Protein AF-X1EC18-F1 (afdb_monomer_lite)

Secondary structure (DSSP, 8-state):
-EEEEEEEE--SSS-EEEEEEEEEEEGGGGHHHHHHHH-TTEEEE-EEEEEEEEEEE---SSHHHHHHTEEEEEEE--SEEEETTEEEE-S-EEEEEETTEEEE-EEEEETTEEEEE--EEE-SSSSPEEE--TTEEEEEEEEPPHHHHHHHHHHH-GGGTTS----SEEEEEEEEEEEE-SGGGGGG-EEEEEEEEE--TT----PPP---

Radius of gyration: 21.36 Å; chains: 1; bounding box: 55×38×65 Å

Foldseek 3Di:
DWDKDWDWAPPDPKIKIKIKTWDFDFCQVCLVVVCVVQNNQKGWGFTDRKIKIKIAIDDDPDPLRGLCRMWIWIKTATQWIGHLNWTWGFGIWIWTRDNQKIWIWTWTDTQNWTATWIWMWHSPDPLIKTWTPAFDWGIDFHWDALSNVQSVVVVVPVVCRVVDDATWGKIKTWRIWIARPDPVCRVVTDTDIDIDTGHDPDDDPDDPDPDD

Organism: NCBI:txid412755

Sequence (212 aa):
SLSAAGNLDQTGKRKTLDASGNINLDLKMLSPYLQKIAGPQITITGKGDNPFKLKMVSGGTRWTDLLKQTDFTGAIRADSIDAFGLGISATEVPLRVANESAVAKLAATANGGQLNLQPKIDLRKEPYMLSLPPDSQILKDVEITDAMAERLMSKIHPVFKGAVQAEGHIDLYMQHFNWPLDKKDRSCLCFHIFLGVRPVSDRQFRYGDCTR

Structure (mmCIF, N/CA/C/O backbone):
data_AF-X1EC18-F1
#
_entry.id   AF-X1EC18-F1
#
loop_
_atom_site.group_PDB
_atom_site.id
_atom_site.type_symbol
_atom_site.label_atom_id
_atom_site.label_alt_id
_atom_site.label_comp_id
_atom_site.label_asym_id
_atom_site.label_entity_id
_atom_site.label_seq_id
_atom_site.pdbx_PDB_ins_code
_atom_site.Cartn_x
_atom_site.Cartn_y
_atom_site.Cartn_z
_atom_site.occupancy
_atom_site.B_iso_or_equiv
_atom_site.auth_seq_id
_atom_site.auth_comp_id
_atom_site.auth_asym_id
_atom_site.auth_atom_id
_atom_site.pdbx_PDB_model_num
ATOM 1 N N . SER A 1 1 ? 18.539 -7.298 3.763 1.00 74.12 1 SER A N 1
ATOM 2 C CA . SER A 1 1 ? 19.574 -7.861 2.870 1.00 74.12 1 SER A CA 1
ATOM 3 C C . SER A 1 1 ? 18.932 -8.235 1.545 1.00 74.12 1 SER A C 1
ATOM 5 O O . SER A 1 1 ? 17.718 -8.373 1.488 1.00 74.12 1 SER A O 1
ATOM 7 N N . LEU A 1 2 ? 19.714 -8.348 0.474 1.00 81.94 2 LEU A N 1
ATOM 8 C CA . LEU A 1 2 ? 19.228 -8.712 -0.858 1.00 81.94 2 LEU A CA 1
ATOM 9 C C . LEU A 1 2 ? 20.082 -9.872 -1.367 1.00 81.94 2 LEU A C 1
ATOM 11 O O . LEU A 1 2 ? 21.306 -9.755 -1.364 1.00 81.94 2 LEU A O 1
ATOM 15 N N . SER A 1 3 ? 19.452 -10.965 -1.788 1.00 82.19 3 SER A N 1
ATOM 16 C CA . SER A 1 3 ? 20.117 -12.063 -2.491 1.00 82.19 3 SER A CA 1
ATOM 17 C C . SER A 1 3 ? 19.448 -12.249 -3.846 1.00 82.19 3 SER A C 1
ATOM 19 O O . SER A 1 3 ? 18.224 -12.287 -3.952 1.00 82.19 3 SER A O 1
ATOM 21 N N . ALA A 1 4 ? 20.248 -12.315 -4.906 1.00 86.50 4 ALA A N 1
ATOM 22 C CA . ALA A 1 4 ? 19.744 -12.435 -6.265 1.00 86.50 4 ALA A CA 1
ATOM 23 C C . ALA A 1 4 ? 20.707 -13.257 -7.116 1.00 86.50 4 ALA A C 1
ATOM 25 O O . ALA A 1 4 ? 21.923 -13.136 -6.976 1.00 86.50 4 ALA A O 1
ATOM 26 N N . ALA A 1 5 ? 20.147 -14.059 -8.013 1.00 85.88 5 ALA A N 1
ATOM 27 C CA . ALA A 1 5 ? 20.862 -14.733 -9.081 1.00 85.88 5 ALA A CA 1
ATOM 28 C C . ALA A 1 5 ? 20.251 -14.307 -10.416 1.00 85.88 5 ALA A C 1
ATOM 30 O O . ALA A 1 5 ? 19.045 -14.065 -10.511 1.00 85.88 5 ALA A O 1
ATOM 31 N N . GLY A 1 6 ? 21.071 -14.186 -11.452 1.00 87.62 6 GLY A N 1
ATOM 32 C CA . GLY A 1 6 ? 20.589 -13.684 -12.725 1.00 87.62 6 GLY A CA 1
ATOM 33 C C . GLY A 1 6 ? 21.634 -13.678 -13.820 1.00 87.62 6 GLY A C 1
ATOM 34 O O . GLY A 1 6 ? 22.822 -13.872 -13.570 1.00 87.62 6 GLY A O 1
ATOM 35 N N . ASN A 1 7 ? 21.159 -13.417 -15.031 1.00 87.44 7 ASN A N 1
ATOM 36 C CA . ASN A 1 7 ? 21.978 -13.245 -16.215 1.00 87.44 7 ASN A CA 1
ATOM 37 C C . ASN A 1 7 ? 22.012 -11.765 -16.591 1.00 87.44 7 ASN A C 1
ATOM 39 O O . ASN A 1 7 ? 20.983 -11.088 -16.626 1.00 87.44 7 ASN A O 1
ATOM 43 N N . LEU A 1 8 ? 23.212 -11.278 -16.886 1.00 86.44 8 LEU A N 1
ATOM 44 C CA . LEU A 1 8 ? 23.443 -9.935 -17.391 1.00 86.44 8 LEU A CA 1
ATOM 45 C C . LEU A 1 8 ? 24.007 -10.060 -18.803 1.00 86.44 8 LEU A C 1
ATOM 47 O O . LEU A 1 8 ? 25.173 -10.413 -18.973 1.00 86.44 8 LEU A O 1
ATOM 51 N N . ASP A 1 9 ? 23.185 -9.761 -19.803 1.00 86.06 9 ASP A N 1
ATOM 52 C CA . ASP A 1 9 ? 23.647 -9.661 -21.181 1.00 86.06 9 ASP A CA 1
ATOM 53 C C . ASP A 1 9 ? 24.111 -8.228 -21.446 1.00 86.06 9 ASP A C 1
ATOM 55 O O . ASP A 1 9 ? 23.337 -7.267 -21.388 1.00 86.06 9 ASP A O 1
ATOM 59 N N . GLN A 1 10 ? 25.409 -8.090 -21.697 1.00 81.31 10 GLN A N 1
ATOM 60 C CA . GLN A 1 10 ? 26.050 -6.811 -22.001 1.00 81.31 10 GLN A CA 1
ATOM 61 C C . GLN A 1 10 ? 26.324 -6.637 -23.497 1.00 81.31 10 GLN A C 1
ATOM 63 O O . GLN A 1 10 ? 27.006 -5.689 -23.890 1.00 81.31 10 GLN A O 1
ATOM 68 N N . THR A 1 11 ? 25.825 -7.546 -24.332 1.00 71.94 11 THR A N 1
ATOM 69 C CA . THR A 1 11 ? 26.110 -7.570 -25.762 1.00 71.94 11 THR A CA 1
ATOM 70 C C . THR A 1 11 ? 25.277 -6.507 -26.481 1.00 71.94 11 THR A C 1
ATOM 72 O O . THR A 1 11 ? 24.050 -6.538 -26.481 1.00 71.94 11 THR A O 1
ATOM 75 N N . GLY A 1 12 ? 25.943 -5.542 -27.121 1.00 69.94 12 GLY A N 1
ATOM 76 C CA . GLY A 1 12 ? 25.297 -4.475 -27.895 1.00 69.94 12 GLY A CA 1
ATOM 77 C C . GLY A 1 12 ? 25.051 -3.169 -27.123 1.00 69.94 12 GLY A C 1
ATOM 78 O O . GLY A 1 12 ? 25.608 -2.923 -26.057 1.00 69.94 12 GLY A O 1
ATOM 79 N N . LYS 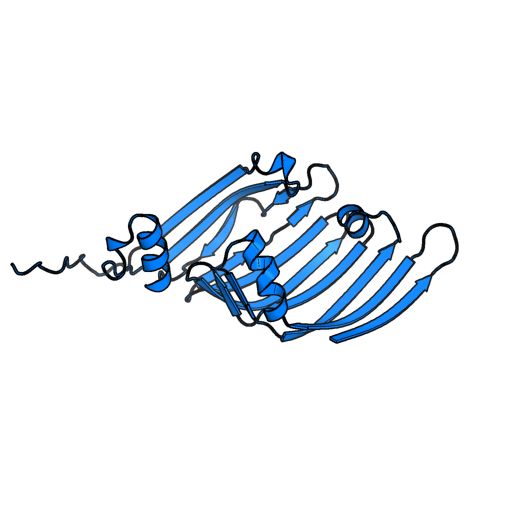A 1 13 ? 24.241 -2.266 -27.703 1.00 72.44 13 LYS A N 1
ATOM 80 C CA . LYS A 1 13 ? 23.992 -0.912 -27.153 1.00 72.44 13 LYS A CA 1
ATOM 81 C C . LYS A 1 13 ? 23.034 -0.885 -25.951 1.00 72.44 13 LYS A C 1
ATOM 83 O O . LYS A 1 13 ? 22.972 0.128 -25.261 1.00 72.44 13 LYS A O 1
ATOM 88 N N . ARG A 1 14 ? 22.266 -1.955 -25.718 1.00 77.38 14 ARG A N 1
ATOM 89 C CA . ARG A 1 14 ? 21.319 -2.088 -24.601 1.00 77.38 14 ARG A CA 1
ATOM 90 C C . ARG A 1 14 ? 21.734 -3.283 -23.757 1.00 77.38 14 ARG A C 1
ATOM 92 O O . ARG A 1 14 ? 21.853 -4.378 -24.288 1.00 77.38 14 ARG A O 1
ATOM 99 N N . LYS A 1 15 ? 21.930 -3.068 -22.461 1.00 85.69 15 LYS A N 1
ATOM 100 C CA . LYS A 1 15 ? 22.227 -4.130 -21.500 1.00 85.69 15 LYS A CA 1
ATOM 101 C C . LYS A 1 15 ? 20.914 -4.685 -20.973 1.00 85.69 15 LYS A C 1
ATOM 103 O O . LYS A 1 15 ? 20.018 -3.903 -20.653 1.00 85.69 15 LYS A O 1
ATOM 108 N N . THR A 1 16 ? 20.794 -5.999 -20.869 1.00 88.50 16 THR A N 1
ATOM 109 C CA . THR A 1 16 ? 19.608 -6.637 -20.289 1.00 88.50 16 THR A CA 1
ATOM 110 C C . THR A 1 16 ? 19.993 -7.396 -19.028 1.00 88.50 16 THR A C 1
ATOM 112 O O . THR A 1 16 ? 21.022 -8.064 -18.982 1.00 88.50 16 THR A O 1
ATOM 115 N N . LEU A 1 17 ? 19.191 -7.242 -17.979 1.00 90.12 17 LEU A N 1
ATOM 116 C CA . LEU A 1 17 ? 19.344 -7.925 -16.703 1.00 90.12 17 LEU A CA 1
ATOM 117 C C . LEU A 1 17 ? 18.087 -8.752 -16.455 1.00 90.12 17 LEU A C 1
ATOM 119 O O . LEU A 1 17 ? 16.999 -8.189 -16.361 1.00 90.12 17 LEU A O 1
ATOM 123 N N . ASP A 1 18 ? 18.244 -10.063 -16.314 1.00 93.19 18 ASP A N 1
ATOM 124 C CA . ASP A 1 18 ? 17.200 -10.969 -15.835 1.00 93.19 18 ASP A CA 1
ATOM 125 C C . ASP A 1 18 ? 17.666 -11.541 -14.497 1.00 93.19 18 ASP A C 1
ATOM 127 O O . ASP A 1 18 ? 18.670 -12.249 -14.440 1.00 93.19 18 ASP A O 1
ATOM 131 N N . ALA A 1 19 ? 16.990 -11.177 -13.413 1.00 93.56 19 ALA A N 1
ATOM 132 C CA . ALA A 1 19 ? 17.356 -11.548 -12.057 1.00 93.56 19 ALA A CA 1
ATOM 133 C C . ALA A 1 19 ? 16.142 -12.059 -11.282 1.00 93.56 19 ALA A C 1
ATOM 135 O O . ALA A 1 19 ? 15.030 -11.544 -11.385 1.00 93.56 19 ALA A O 1
ATOM 136 N N . SER A 1 20 ? 16.367 -13.073 -10.458 1.00 94.81 20 SER A N 1
ATOM 137 C CA . SER A 1 20 ? 15.395 -13.589 -9.500 1.00 94.81 20 SER A CA 1
ATOM 138 C C . SER A 1 20 ? 16.085 -13.816 -8.164 1.00 94.81 20 SER A C 1
ATOM 140 O O . SER A 1 20 ? 17.270 -14.148 -8.105 1.00 94.81 20 SER A O 1
ATOM 142 N N . GLY A 1 21 ? 15.360 -13.628 -7.074 1.00 93.50 21 GLY A N 1
ATOM 143 C CA . GLY A 1 21 ? 15.956 -13.731 -5.752 1.00 93.50 21 GLY A CA 1
ATOM 144 C C . GLY A 1 21 ? 14.967 -13.440 -4.649 1.00 93.50 21 GLY A C 1
ATOM 145 O O . GLY A 1 21 ? 13.765 -13.374 -4.901 1.00 93.50 21 GLY A O 1
ATOM 146 N N . ASN A 1 22 ? 15.491 -13.226 -3.447 1.00 92.50 22 ASN A N 1
ATOM 147 C CA . ASN A 1 22 ? 14.699 -12.792 -2.312 1.00 92.50 22 ASN A CA 1
ATOM 148 C C . ASN A 1 22 ? 15.203 -11.445 -1.793 1.00 92.50 22 ASN A C 1
ATOM 150 O O . ASN A 1 22 ? 16.406 -11.158 -1.746 1.00 92.50 22 ASN A O 1
ATOM 154 N N . ILE A 1 23 ? 14.257 -10.599 -1.401 1.00 89.19 23 ILE A N 1
ATOM 155 C CA . ILE A 1 23 ? 14.530 -9.331 -0.746 1.00 89.19 23 ILE A CA 1
ATOM 156 C C . ILE A 1 23 ? 14.078 -9.416 0.708 1.00 89.19 23 ILE A C 1
ATOM 158 O O . ILE A 1 23 ? 12.907 -9.639 0.994 1.00 89.19 23 ILE A O 1
ATOM 162 N N . ASN A 1 24 ? 15.023 -9.208 1.623 1.00 88.81 24 ASN A N 1
ATOM 163 C CA . ASN A 1 24 ? 14.755 -9.034 3.042 1.00 88.81 24 ASN A CA 1
ATOM 164 C C . ASN A 1 24 ? 14.759 -7.540 3.364 1.00 88.81 24 ASN A C 1
ATOM 166 O O . ASN A 1 24 ? 15.806 -6.954 3.679 1.00 88.81 24 ASN A O 1
ATOM 170 N N . LEU A 1 25 ? 13.593 -6.923 3.187 1.00 85.44 25 LEU A N 1
ATOM 171 C CA . LEU A 1 25 ? 13.377 -5.497 3.395 1.00 85.44 25 LEU A CA 1
ATOM 172 C C . LEU A 1 25 ? 12.798 -5.258 4.788 1.00 85.44 25 LEU A C 1
ATOM 174 O O . LEU A 1 25 ? 11.784 -5.847 5.151 1.00 85.44 25 LEU A O 1
ATOM 178 N N . ASP A 1 26 ? 13.431 -4.367 5.547 1.00 89.25 26 ASP A N 1
ATOM 179 C CA . ASP A 1 26 ? 12.861 -3.832 6.780 1.00 89.25 26 ASP A CA 1
ATOM 180 C C . ASP A 1 26 ? 12.079 -2.556 6.447 1.00 89.25 26 ASP A C 1
ATOM 182 O O . ASP A 1 26 ? 12.658 -1.499 6.174 1.00 89.25 26 ASP A O 1
ATOM 186 N N . LEU A 1 27 ? 10.751 -2.656 6.453 1.00 88.25 27 LEU A N 1
ATOM 187 C CA . LEU A 1 27 ? 9.862 -1.542 6.132 1.00 88.25 27 LEU A CA 1
ATOM 188 C C . LEU A 1 27 ? 9.961 -0.385 7.125 1.00 88.25 27 LEU A C 1
ATOM 190 O O . LEU A 1 27 ? 9.693 0.756 6.745 1.00 88.25 27 LEU A O 1
ATOM 194 N N . LYS A 1 28 ? 10.419 -0.630 8.359 1.00 87.81 28 LYS A N 1
ATOM 195 C CA . LYS A 1 28 ? 10.604 0.437 9.348 1.00 87.81 28 LYS A CA 1
ATOM 196 C C . LYS A 1 28 ? 11.602 1.480 8.846 1.00 87.81 28 LYS A C 1
ATOM 198 O O . LYS A 1 28 ? 11.423 2.671 9.110 1.00 87.81 28 LYS A O 1
ATOM 203 N N . MET A 1 29 ? 12.591 1.057 8.053 1.00 86.50 29 MET A N 1
ATOM 204 C CA . MET A 1 29 ? 13.579 1.942 7.427 1.00 86.50 29 MET A CA 1
ATOM 205 C C . MET A 1 29 ? 12.972 2.882 6.372 1.00 86.50 29 MET A C 1
ATOM 207 O O . MET A 1 29 ? 13.567 3.915 6.072 1.00 86.50 29 MET A O 1
ATOM 211 N N . LEU A 1 30 ? 11.788 2.572 5.828 1.00 83.44 30 LEU A N 1
ATOM 212 C CA . LEU A 1 30 ? 11.095 3.427 4.855 1.00 83.44 30 LEU A CA 1
ATOM 213 C C . LEU A 1 30 ? 10.258 4.535 5.504 1.00 83.44 30 LEU A C 1
ATOM 215 O O . LEU A 1 30 ? 9.878 5.490 4.821 1.00 83.44 30 LEU A O 1
ATOM 219 N N . SER A 1 31 ? 10.007 4.453 6.814 1.00 81.56 31 SER A N 1
ATOM 220 C CA . SER A 1 31 ? 9.177 5.420 7.545 1.00 81.56 31 SER A CA 1
ATOM 221 C C . SER A 1 31 ? 9.580 6.883 7.298 1.00 81.56 31 SER A C 1
ATOM 223 O O . SER A 1 31 ? 8.696 7.673 6.972 1.00 81.56 31 SER A O 1
ATOM 225 N N . PRO A 1 32 ? 10.873 7.282 7.329 1.00 84.19 32 PRO A N 1
ATOM 226 C CA . PRO A 1 32 ? 11.256 8.677 7.090 1.00 84.19 32 PRO A CA 1
ATOM 227 C C . PRO A 1 32 ? 10.877 9.192 5.693 1.00 84.19 32 PRO A C 1
ATOM 229 O O . PRO A 1 32 ? 10.627 10.383 5.513 1.00 84.19 32 PRO A O 1
ATOM 232 N N . TYR A 1 33 ? 10.833 8.313 4.688 1.00 82.19 33 TYR A N 1
ATOM 233 C CA . TYR A 1 33 ? 10.423 8.670 3.329 1.00 82.19 33 TYR A CA 1
ATOM 234 C C . TYR A 1 33 ? 8.904 8.793 3.222 1.00 82.19 33 TYR A C 1
ATOM 236 O O . TYR A 1 33 ? 8.410 9.762 2.645 1.00 82.19 33 TYR A O 1
ATOM 244 N N . LEU A 1 34 ? 8.165 7.859 3.826 1.00 77.88 34 LEU A N 1
ATOM 245 C CA . LEU A 1 34 ? 6.702 7.903 3.871 1.00 77.88 34 LEU A CA 1
ATOM 246 C C . LEU A 1 34 ? 6.204 9.143 4.615 1.00 77.88 34 LEU A C 1
ATOM 248 O O . LEU A 1 34 ? 5.295 9.820 4.139 1.00 77.88 34 LEU A O 1
ATOM 252 N N . GLN A 1 35 ? 6.867 9.514 5.710 1.00 80.06 35 GLN A N 1
ATOM 253 C CA . GLN A 1 35 ? 6.526 10.705 6.482 1.00 80.06 35 GLN A CA 1
ATOM 254 C C . GLN A 1 35 ? 6.702 12.006 5.690 1.00 80.06 35 GLN A C 1
ATOM 256 O O . GLN A 1 35 ? 5.920 12.938 5.862 1.00 80.06 35 GLN A O 1
ATOM 261 N N . LYS A 1 36 ? 7.674 12.072 4.771 1.00 78.94 36 LYS A N 1
ATOM 262 C CA . LYS A 1 36 ? 7.844 13.231 3.874 1.00 78.94 36 LYS A CA 1
ATOM 263 C C . LYS A 1 36 ? 6.721 13.364 2.845 1.00 78.94 36 LYS A C 1
ATOM 265 O O . LYS A 1 36 ? 6.498 14.462 2.343 1.00 78.94 36 LYS A O 1
ATOM 270 N N . ILE A 1 37 ? 6.064 12.261 2.489 1.00 71.06 37 ILE A N 1
ATOM 271 C CA . ILE A 1 37 ? 5.023 12.233 1.454 1.00 71.06 37 ILE A CA 1
ATOM 272 C C . ILE A 1 37 ? 3.638 12.406 2.078 1.00 71.06 37 ILE A C 1
ATOM 274 O O . ILE A 1 37 ? 2.845 13.201 1.583 1.00 71.06 37 ILE A O 1
ATOM 278 N N . ALA A 1 38 ? 3.359 11.674 3.154 1.00 70.38 38 ALA A N 1
ATOM 279 C CA . ALA A 1 38 ? 2.024 11.547 3.729 1.00 70.38 38 ALA A CA 1
ATOM 280 C C . ALA A 1 38 ? 1.903 12.094 5.166 1.00 70.38 38 ALA A C 1
ATOM 282 O O . ALA A 1 38 ? 0.817 12.088 5.742 1.00 70.38 38 ALA A O 1
ATOM 283 N N . GLY A 1 39 ? 2.998 12.613 5.731 1.00 71.44 39 GLY A N 1
ATOM 284 C CA . GLY A 1 39 ? 3.046 13.206 7.066 1.00 71.44 39 GLY A CA 1
ATOM 285 C C . GLY A 1 39 ? 3.454 12.226 8.176 1.00 71.44 39 GLY A C 1
ATOM 286 O O . GLY A 1 39 ? 3.511 11.015 7.967 1.00 71.44 39 GLY A O 1
ATOM 287 N N . PRO A 1 40 ? 3.720 12.734 9.393 1.00 72.19 40 PRO A N 1
ATOM 288 C CA . PRO A 1 40 ? 4.246 11.947 10.517 1.00 72.19 40 PRO A CA 1
ATOM 289 C C . PRO A 1 40 ? 3.271 10.887 11.056 1.00 72.19 40 PRO A C 1
ATOM 291 O O . PRO A 1 40 ? 3.650 10.067 11.882 1.00 72.19 40 PRO A O 1
ATOM 294 N N . GLN A 1 41 ? 2.019 10.906 10.599 1.00 74.38 41 GLN A N 1
ATOM 295 C CA . GLN A 1 41 ? 0.924 10.068 11.093 1.00 74.38 41 GLN A CA 1
ATOM 296 C C . GLN A 1 41 ? 0.844 8.704 10.398 1.00 74.38 41 GLN A C 1
ATOM 298 O O . GLN A 1 41 ? -0.129 7.985 10.619 1.00 74.38 41 GLN A O 1
ATOM 303 N N . ILE A 1 42 ? 1.823 8.380 9.544 1.00 82.50 42 ILE A N 1
ATOM 304 C CA . ILE A 1 42 ? 1.939 7.078 8.891 1.00 82.50 42 ILE A CA 1
ATOM 305 C C . ILE A 1 42 ? 3.176 6.362 9.411 1.00 82.50 42 ILE A C 1
ATOM 307 O O . ILE A 1 42 ? 4.301 6.859 9.289 1.00 82.50 42 ILE A O 1
ATOM 311 N N . THR A 1 43 ? 2.963 5.170 9.954 1.00 85.31 43 THR A N 1
ATOM 312 C CA . THR A 1 43 ? 4.033 4.242 10.312 1.00 85.31 43 THR A CA 1
ATOM 313 C C . THR A 1 43 ? 3.787 2.902 9.648 1.00 85.31 43 THR A C 1
ATOM 315 O O . THR A 1 43 ? 2.645 2.484 9.474 1.00 85.31 43 THR A O 1
ATOM 318 N N . ILE A 1 44 ? 4.868 2.248 9.239 1.00 88.62 44 ILE A N 1
ATOM 319 C CA . ILE A 1 44 ? 4.818 0.918 8.651 1.00 88.62 44 ILE A CA 1
ATOM 320 C C . ILE A 1 44 ? 5.924 0.068 9.254 1.00 88.62 44 ILE A C 1
ATOM 322 O O . ILE A 1 44 ? 7.060 0.513 9.437 1.00 88.62 44 ILE A O 1
ATOM 326 N N . THR A 1 45 ? 5.580 -1.170 9.557 1.00 90.88 45 THR A N 1
ATOM 327 C CA . THR A 1 45 ? 6.515 -2.190 10.005 1.00 90.88 45 THR A CA 1
ATOM 328 C C . THR A 1 45 ? 6.286 -3.444 9.196 1.00 90.88 45 THR A C 1
ATOM 330 O O . THR A 1 45 ? 5.175 -3.727 8.752 1.00 90.88 45 THR A O 1
ATOM 333 N N . GLY A 1 46 ? 7.355 -4.186 8.991 1.00 88.81 46 GLY A N 1
ATOM 334 C CA . GLY A 1 46 ? 7.308 -5.408 8.225 1.00 88.81 46 GLY A CA 1
ATOM 335 C C . GLY A 1 46 ? 8.715 -5.850 7.919 1.00 88.81 46 GLY A C 1
ATOM 336 O O . GLY A 1 46 ? 9.549 -5.033 7.519 1.00 88.81 46 GLY A O 1
ATOM 337 N N . LYS A 1 47 ? 8.983 -7.131 8.137 1.00 89.75 47 LYS A N 1
ATOM 338 C CA . LYS A 1 47 ? 10.238 -7.740 7.718 1.00 89.75 47 LYS A CA 1
ATOM 339 C C . LYS A 1 47 ? 9.954 -9.120 7.162 1.00 89.75 47 LYS A C 1
ATOM 341 O O . LYS A 1 47 ? 9.538 -10.028 7.878 1.00 89.75 47 LYS A O 1
ATOM 346 N N . GLY A 1 48 ? 10.183 -9.279 5.870 1.00 84.06 48 GLY A N 1
ATOM 347 C CA . GLY A 1 48 ? 9.936 -10.533 5.173 1.00 84.06 48 GLY A CA 1
ATOM 348 C C . GLY A 1 48 ? 11.060 -10.844 4.216 1.00 84.06 48 GLY A C 1
ATOM 349 O O . GLY A 1 48 ? 11.652 -9.928 3.661 1.00 84.06 48 GLY A O 1
ATOM 350 N N . ASP A 1 49 ? 11.343 -12.134 4.052 1.00 88.31 49 ASP A N 1
ATOM 351 C CA . ASP A 1 49 ? 12.106 -12.635 2.915 1.00 88.31 49 ASP A CA 1
ATOM 352 C C . ASP A 1 49 ? 11.115 -12.860 1.772 1.00 88.31 49 ASP A C 1
ATOM 354 O O . ASP A 1 49 ? 10.368 -13.839 1.771 1.00 88.31 49 ASP A O 1
ATOM 358 N N . ASN A 1 50 ? 11.013 -11.884 0.871 1.00 90.44 50 ASN A N 1
ATOM 359 C CA . ASN A 1 50 ? 10.017 -11.900 -0.190 1.00 90.44 50 ASN A CA 1
ATOM 360 C C . ASN A 1 50 ? 10.671 -12.235 -1.535 1.00 90.44 50 ASN A C 1
ATOM 362 O O . ASN A 1 50 ? 11.617 -11.548 -1.936 1.00 90.44 50 ASN A O 1
ATOM 366 N N . PRO A 1 51 ? 10.173 -13.243 -2.270 1.00 92.75 51 PRO A N 1
ATOM 367 C CA . PRO A 1 51 ? 10.697 -13.549 -3.587 1.00 92.75 51 PRO A CA 1
ATOM 368 C C . PRO A 1 51 ? 10.354 -12.436 -4.576 1.00 92.75 51 PRO A C 1
ATOM 370 O O . PRO A 1 51 ? 9.265 -11.852 -4.547 1.00 92.75 51 PRO A O 1
ATOM 373 N N . PHE A 1 52 ? 11.275 -12.176 -5.495 1.00 95.06 52 PHE A N 1
ATOM 374 C CA . PHE A 1 52 ? 11.066 -11.261 -6.604 1.00 95.06 52 PHE A CA 1
ATOM 375 C C . PHE A 1 52 ? 11.624 -11.824 -7.912 1.00 95.06 52 PHE A C 1
ATOM 377 O O . PHE A 1 52 ? 12.534 -12.656 -7.939 1.00 95.06 52 PHE A O 1
ATOM 384 N N . LYS A 1 53 ? 11.075 -11.315 -9.012 1.00 96.00 53 LYS A N 1
ATOM 385 C CA . LYS A 1 53 ? 11.580 -11.478 -10.372 1.00 96.00 53 LYS A CA 1
ATOM 386 C C . LYS A 1 53 ? 11.688 -10.107 -11.014 1.00 96.00 53 LYS A C 1
ATOM 388 O O . LYS A 1 53 ? 10.767 -9.298 -10.900 1.00 96.00 53 LYS A O 1
ATOM 393 N N . LEU A 1 54 ? 12.803 -9.866 -11.684 1.00 94.38 54 LEU A N 1
ATOM 394 C CA . LEU A 1 54 ? 13.133 -8.614 -12.337 1.00 94.38 54 LEU A CA 1
ATOM 395 C C . LEU A 1 54 ? 13.693 -8.914 -13.722 1.00 94.38 54 LEU A C 1
ATOM 397 O O . LEU A 1 54 ? 14.704 -9.595 -13.846 1.00 94.38 54 LEU A O 1
ATOM 401 N N . LYS A 1 55 ? 13.086 -8.334 -14.748 1.00 93.38 55 LYS A N 1
ATOM 402 C CA . LYS A 1 55 ? 13.694 -8.179 -16.063 1.00 93.38 55 LYS A CA 1
ATOM 403 C C . LYS A 1 55 ? 13.790 -6.701 -16.346 1.00 93.38 55 LYS A C 1
ATOM 405 O O . LYS A 1 55 ? 12.800 -5.990 -16.241 1.00 93.38 55 LYS A O 1
ATOM 410 N N . MET A 1 56 ? 14.978 -6.234 -16.674 1.00 90.19 56 MET A N 1
ATOM 411 C CA . MET A 1 56 ? 15.228 -4.825 -16.914 1.00 90.19 56 MET A CA 1
ATOM 412 C C . MET A 1 56 ? 16.106 -4.670 -18.142 1.00 90.19 56 MET A C 1
ATOM 414 O O . MET A 1 56 ? 17.090 -5.389 -18.318 1.00 90.19 56 MET A O 1
ATOM 418 N N . VAL A 1 57 ? 15.774 -3.692 -18.972 1.00 87.81 57 VAL A N 1
ATOM 419 C CA . VAL A 1 57 ? 16.644 -3.219 -20.045 1.00 87.81 57 VAL A CA 1
ATOM 420 C C . VAL A 1 57 ? 17.227 -1.879 -19.616 1.00 87.81 57 VAL A C 1
ATOM 422 O O . VAL A 1 57 ? 16.515 -1.016 -19.110 1.00 87.81 57 VAL A O 1
ATOM 425 N N . SER A 1 58 ? 18.537 -1.700 -19.779 1.00 78.06 58 SER A N 1
ATOM 426 C CA . SER A 1 58 ? 19.204 -0.448 -19.437 1.00 78.06 58 SER A CA 1
ATOM 427 C C . SER A 1 58 ? 18.621 0.694 -20.270 1.00 78.06 58 SER A C 1
ATOM 429 O O . SER A 1 58 ? 18.766 0.691 -21.497 1.00 78.06 58 SER A O 1
ATOM 431 N N . GLY A 1 59 ? 18.037 1.693 -19.613 1.00 65.69 59 GLY A N 1
ATOM 432 C CA . GLY A 1 59 ? 17.540 2.870 -20.306 1.00 65.69 59 GLY A CA 1
ATOM 433 C C . GLY A 1 59 ? 17.185 4.023 -19.378 1.00 65.69 59 GLY A C 1
ATOM 434 O O . GLY A 1 59 ? 16.448 3.858 -18.413 1.00 65.69 59 GLY A O 1
ATOM 435 N N . GLY A 1 60 ? 17.697 5.203 -19.735 1.00 69.62 60 GLY A N 1
ATOM 436 C CA . GLY A 1 60 ? 17.364 6.480 -19.109 1.00 69.62 60 GLY A CA 1
ATOM 437 C C . GLY A 1 60 ? 18.015 6.724 -17.747 1.00 69.62 60 GLY A C 1
ATOM 438 O O . GLY A 1 60 ? 18.576 5.836 -17.110 1.00 69.62 60 GLY A O 1
ATOM 439 N N . THR A 1 61 ? 17.968 7.983 -17.321 1.00 73.12 61 THR A N 1
ATOM 440 C CA . THR A 1 61 ? 18.432 8.437 -16.000 1.00 73.12 61 THR A CA 1
ATOM 441 C C . THR A 1 61 ? 17.265 8.730 -15.056 1.00 73.12 61 THR A C 1
ATOM 443 O O . THR A 1 61 ? 17.471 8.853 -13.849 1.00 73.12 61 THR A O 1
ATOM 446 N N . ARG A 1 62 ? 16.033 8.841 -15.579 1.00 80.88 62 ARG A N 1
ATOM 447 C CA . ARG A 1 62 ? 14.825 9.099 -14.785 1.00 80.88 62 ARG A CA 1
ATOM 448 C C . ARG A 1 62 ? 14.242 7.781 -14.277 1.00 80.88 62 ARG A C 1
ATOM 450 O O . ARG A 1 62 ? 14.243 6.773 -14.978 1.00 80.88 62 ARG A O 1
ATOM 457 N N . TRP A 1 63 ? 13.652 7.811 -13.081 1.00 80.19 63 TRP A N 1
ATOM 458 C CA . TRP A 1 63 ? 12.974 6.646 -12.492 1.00 80.19 63 TRP A CA 1
ATOM 459 C C . TRP A 1 63 ? 11.852 6.091 -13.389 1.00 80.19 63 TRP A C 1
ATOM 461 O O . TRP A 1 63 ? 11.587 4.893 -13.387 1.00 80.19 63 TRP A O 1
ATOM 471 N N . THR A 1 64 ? 11.218 6.954 -14.182 1.00 83.81 64 THR A N 1
ATOM 472 C CA . THR A 1 64 ? 10.135 6.611 -15.112 1.00 83.81 64 THR A CA 1
ATOM 473 C C . THR A 1 64 ? 10.638 5.772 -16.274 1.00 83.81 64 THR A C 1
ATOM 475 O O . THR A 1 64 ? 9.986 4.807 -16.658 1.00 83.81 64 THR A O 1
ATOM 478 N N . ASP A 1 65 ? 11.814 6.108 -16.802 1.00 84.88 65 ASP A N 1
ATOM 479 C CA . ASP A 1 65 ? 12.423 5.409 -17.933 1.00 84.88 65 ASP A CA 1
ATOM 480 C C . ASP A 1 65 ? 12.829 3.993 -17.524 1.00 84.88 65 ASP A C 1
ATOM 482 O O . ASP A 1 65 ? 12.595 3.044 -18.275 1.00 84.88 65 ASP A O 1
ATOM 486 N N . LEU A 1 66 ? 13.340 3.859 -16.292 1.00 83.75 66 LEU A N 1
ATOM 487 C CA . LEU A 1 66 ? 13.642 2.570 -15.676 1.00 83.75 66 LEU A CA 1
ATOM 488 C C . LEU A 1 66 ? 12.379 1.711 -15.573 1.00 83.75 66 LEU A C 1
ATOM 490 O O . LEU A 1 66 ? 12.380 0.578 -16.047 1.00 83.75 66 LEU A O 1
ATOM 494 N N . LEU A 1 67 ? 11.283 2.238 -15.016 1.00 85.62 67 LEU A N 1
ATOM 495 C CA . LEU A 1 67 ? 10.051 1.460 -14.849 1.00 85.62 67 LEU A CA 1
ATOM 496 C C . LEU A 1 67 ? 9.392 1.057 -16.174 1.00 85.62 67 LEU A C 1
ATOM 498 O O . LEU A 1 67 ? 8.852 -0.041 -16.257 1.00 85.62 67 LEU A O 1
ATOM 502 N N . LYS A 1 68 ? 9.439 1.898 -17.218 1.00 89.38 68 LYS A N 1
ATOM 503 C CA . LYS A 1 68 ? 8.902 1.536 -18.547 1.00 89.38 68 LYS A CA 1
ATOM 504 C C . LYS A 1 68 ? 9.634 0.352 -19.177 1.00 89.38 68 LYS A C 1
ATOM 506 O O . LYS A 1 68 ? 9.043 -0.396 -19.944 1.00 89.38 68 LYS A O 1
ATOM 511 N N . GLN A 1 69 ? 10.915 0.195 -18.852 1.00 88.75 69 GLN A N 1
ATOM 512 C CA . GLN A 1 69 ? 11.799 -0.843 -19.387 1.00 88.75 69 GLN A CA 1
ATOM 513 C C . GLN A 1 69 ? 12.032 -1.980 -18.386 1.00 88.75 69 GLN A C 1
ATOM 515 O O . GLN A 1 69 ? 13.000 -2.733 -18.513 1.00 88.75 69 GLN A O 1
ATOM 520 N N . THR A 1 70 ? 11.157 -2.083 -17.384 1.00 91.31 70 THR A N 1
ATOM 521 C CA . THR A 1 70 ? 11.245 -3.066 -16.312 1.00 91.31 70 THR A CA 1
ATOM 522 C C . THR A 1 70 ? 9.972 -3.897 -16.240 1.00 91.31 70 THR A C 1
ATOM 524 O O . THR A 1 70 ? 8.882 -3.363 -16.049 1.00 91.31 70 THR A O 1
ATOM 527 N N . ASP A 1 71 ? 10.132 -5.215 -16.286 1.00 94.50 71 ASP A N 1
ATOM 528 C CA . ASP A 1 71 ? 9.144 -6.162 -15.793 1.00 94.50 71 ASP A CA 1
ATOM 529 C C . ASP A 1 71 ? 9.566 -6.625 -14.399 1.00 94.50 71 ASP A C 1
ATOM 531 O O . ASP A 1 71 ? 10.579 -7.298 -14.215 1.00 94.50 71 ASP A O 1
ATOM 535 N N . PHE A 1 72 ? 8.779 -6.271 -13.393 1.00 94.94 72 PHE A N 1
ATOM 536 C CA . PHE A 1 72 ? 9.011 -6.651 -12.008 1.00 94.94 72 PHE A CA 1
ATOM 537 C C . PHE A 1 72 ? 7.789 -7.368 -11.448 1.00 94.94 72 PHE A C 1
ATOM 539 O O . PHE A 1 72 ? 6.644 -6.978 -11.675 1.00 94.94 72 PHE A O 1
ATOM 546 N N . THR A 1 73 ? 8.014 -8.425 -10.682 1.00 96.75 73 THR A N 1
ATOM 547 C CA . THR A 1 73 ? 6.984 -9.047 -9.850 1.00 96.75 73 THR A CA 1
ATOM 548 C C . THR A 1 73 ? 7.603 -9.408 -8.517 1.00 96.75 73 THR A C 1
ATOM 550 O O . THR A 1 73 ? 8.639 -10.064 -8.473 1.00 96.75 73 THR A O 1
ATOM 553 N N . GLY A 1 74 ? 6.957 -9.008 -7.434 1.00 94.50 74 GLY A N 1
ATOM 554 C CA . GLY A 1 74 ? 7.373 -9.354 -6.086 1.00 94.50 74 GLY A CA 1
ATOM 555 C C . GLY A 1 74 ? 6.271 -9.039 -5.091 1.00 94.50 74 GLY A C 1
ATOM 556 O O . GLY A 1 74 ? 5.169 -8.639 -5.467 1.00 94.50 74 GLY A O 1
ATOM 557 N N . ALA A 1 75 ? 6.576 -9.203 -3.817 1.00 92.62 75 ALA A N 1
ATOM 558 C CA . ALA A 1 75 ? 5.708 -8.784 -2.731 1.00 92.62 75 ALA A CA 1
ATOM 559 C C . ALA A 1 75 ? 6.547 -8.142 -1.632 1.00 92.62 75 ALA A C 1
ATOM 561 O O . ALA A 1 75 ? 7.763 -8.319 -1.589 1.00 92.62 75 ALA A O 1
ATOM 562 N N . ILE A 1 76 ? 5.898 -7.397 -0.747 1.00 90.06 76 ILE A N 1
ATOM 563 C CA . ILE A 1 76 ? 6.528 -6.923 0.480 1.00 90.06 76 ILE A CA 1
ATOM 564 C C . ILE A 1 76 ? 5.656 -7.329 1.661 1.00 90.06 76 ILE A C 1
ATOM 566 O O . ILE A 1 76 ? 4.449 -7.091 1.645 1.00 90.06 76 ILE A O 1
ATOM 570 N N . ARG A 1 77 ? 6.257 -7.935 2.686 1.00 90.50 77 ARG A N 1
ATOM 571 C CA . ARG A 1 77 ? 5.577 -8.211 3.955 1.00 90.50 77 ARG A CA 1
ATOM 572 C C . ARG A 1 77 ? 5.393 -6.926 4.759 1.00 90.50 77 ARG A C 1
ATOM 574 O O . ARG A 1 77 ? 6.376 -6.241 5.030 1.00 90.50 77 ARG A O 1
ATOM 581 N N . ALA A 1 78 ? 4.158 -6.635 5.159 1.00 89.44 78 ALA A N 1
ATOM 582 C CA . ALA A 1 78 ? 3.789 -5.418 5.881 1.00 89.44 78 ALA A CA 1
ATOM 583 C C . ALA A 1 78 ? 2.960 -5.733 7.132 1.00 89.44 78 ALA A C 1
ATOM 585 O O . ALA A 1 78 ? 1.761 -5.481 7.158 1.00 89.44 78 ALA A O 1
ATOM 586 N N . ASP A 1 79 ? 3.623 -6.259 8.164 1.00 88.94 79 ASP A N 1
ATOM 587 C CA . ASP A 1 79 ? 3.008 -6.768 9.399 1.00 88.94 79 ASP A CA 1
ATOM 588 C C . ASP A 1 79 ? 2.038 -5.778 10.069 1.00 88.94 79 ASP A C 1
ATOM 590 O O . ASP A 1 79 ? 1.009 -6.181 10.611 1.00 88.94 79 ASP A O 1
ATOM 594 N N . SER A 1 80 ? 2.354 -4.480 10.035 1.00 88.00 80 SER A N 1
ATOM 595 C CA . SER A 1 80 ? 1.479 -3.438 10.577 1.00 88.00 80 SER A CA 1
ATOM 596 C C . SER A 1 80 ? 1.664 -2.110 9.856 1.00 88.00 80 SER A C 1
ATOM 598 O O . SER A 1 80 ? 2.790 -1.709 9.541 1.00 88.00 80 SER A O 1
ATOM 600 N N . ILE A 1 81 ? 0.549 -1.424 9.615 1.00 89.12 81 ILE A N 1
ATOM 601 C CA . ILE A 1 81 ? 0.491 -0.053 9.118 1.00 89.12 81 ILE A CA 1
ATOM 602 C C . ILE A 1 81 ? -0.446 0.729 10.052 1.00 89.12 81 ILE A C 1
ATOM 604 O O . ILE A 1 81 ? -1.615 0.378 10.179 1.00 89.12 81 ILE A O 1
ATOM 608 N N . ASP A 1 82 ? 0.041 1.800 10.682 1.00 87.56 82 ASP A N 1
ATOM 609 C CA . ASP A 1 82 ? -0.819 2.796 11.343 1.00 87.56 82 ASP A CA 1
ATOM 610 C C . ASP A 1 82 ? -0.915 4.007 10.430 1.00 87.56 82 ASP A C 1
ATOM 612 O O . ASP A 1 82 ? 0.110 4.595 10.071 1.00 87.56 82 ASP A O 1
ATOM 616 N N . ALA A 1 83 ? -2.136 4.374 10.055 1.00 84.44 83 ALA A N 1
ATOM 617 C CA . ALA A 1 83 ? -2.395 5.598 9.316 1.00 84.44 83 ALA A CA 1
ATOM 618 C C . ALA A 1 83 ? -3.653 6.272 9.863 1.00 84.44 83 ALA A C 1
ATOM 620 O O . ALA A 1 83 ? -4.747 5.726 9.778 1.00 84.44 83 ALA A O 1
ATOM 621 N N . PHE A 1 84 ? -3.523 7.484 10.407 1.00 79.31 84 PHE A N 1
ATOM 622 C CA . PHE A 1 84 ? -4.676 8.284 10.863 1.00 79.31 84 PHE A CA 1
ATOM 623 C C . PHE A 1 84 ? -5.608 7.581 11.883 1.00 79.31 84 PHE A C 1
ATOM 625 O O . PHE A 1 84 ? -6.779 7.927 11.971 1.00 79.31 84 PHE A O 1
ATOM 632 N N . GLY A 1 85 ? -5.091 6.643 12.687 1.00 81.12 85 GLY A N 1
ATOM 633 C CA . GLY A 1 85 ? -5.864 5.879 13.678 1.00 81.12 85 GLY A CA 1
ATOM 634 C C . GLY A 1 85 ? -6.472 4.586 13.119 1.00 81.12 85 GLY A C 1
ATOM 635 O O . GLY A 1 85 ? -7.131 3.846 13.849 1.00 81.12 85 GLY A O 1
ATOM 636 N N . LEU A 1 86 ? -6.232 4.298 11.836 1.00 86.56 86 LEU A N 1
ATOM 637 C CA . LEU A 1 86 ? -6.483 2.996 11.233 1.00 86.56 86 LEU A CA 1
ATOM 638 C C . LEU A 1 86 ? -5.313 2.072 11.567 1.00 86.56 86 LEU A C 1
ATOM 640 O O . LEU A 1 86 ? -4.211 2.265 11.049 1.00 86.56 86 LEU A O 1
ATOM 644 N N . GLY A 1 87 ? -5.567 1.081 12.419 1.00 89.81 87 GLY A N 1
ATOM 645 C CA . GLY A 1 87 ? -4.673 -0.044 12.644 1.00 89.81 87 GLY A CA 1
ATOM 646 C C . GLY A 1 87 ? -4.906 -1.081 11.555 1.00 89.81 87 GLY A C 1
ATOM 647 O O . GLY A 1 87 ? -5.935 -1.757 11.539 1.00 89.81 87 GLY A O 1
ATOM 648 N N . ILE A 1 88 ? -3.968 -1.173 10.620 1.00 89.88 88 ILE A N 1
ATOM 649 C CA . ILE A 1 88 ? -4.051 -2.055 9.461 1.00 89.88 88 ILE A CA 1
ATOM 650 C C . ILE A 1 88 ? -3.069 -3.204 9.659 1.00 89.88 88 ILE A C 1
ATOM 652 O O . ILE A 1 88 ? -1.881 -2.992 9.908 1.00 89.88 88 ILE A O 1
ATOM 656 N N . SER A 1 89 ? -3.555 -4.424 9.471 1.00 87.12 89 SER A N 1
ATOM 657 C CA . SER A 1 89 ? -2.730 -5.629 9.477 1.00 87.12 89 SER A CA 1
ATOM 658 C C . SER A 1 89 ? -2.811 -6.289 8.110 1.00 87.12 89 SER A C 1
ATOM 660 O O . SER A 1 89 ? -3.873 -6.749 7.688 1.00 87.12 89 SER A O 1
ATOM 662 N N . ALA A 1 90 ? -1.684 -6.305 7.402 1.00 78.69 90 ALA A N 1
ATOM 663 C CA . ALA A 1 90 ? -1.552 -6.924 6.092 1.00 78.69 90 ALA A CA 1
ATOM 664 C C . ALA A 1 90 ? -0.482 -8.016 6.157 1.00 78.69 90 ALA A C 1
ATOM 666 O O . ALA A 1 90 ? 0.546 -7.863 6.805 1.00 78.69 90 ALA A O 1
ATOM 667 N N . THR A 1 91 ? -0.687 -9.138 5.475 1.00 79.00 91 THR A N 1
ATOM 668 C CA . THR A 1 91 ? 0.358 -10.172 5.431 1.00 79.00 91 THR A CA 1
ATOM 669 C C . THR A 1 91 ? 1.375 -9.852 4.344 1.00 79.00 91 THR A C 1
ATOM 671 O O . THR A 1 91 ? 2.580 -9.878 4.585 1.00 79.00 91 THR A O 1
ATOM 674 N N . GLU A 1 92 ? 0.902 -9.506 3.147 1.00 89.31 92 GLU A N 1
ATOM 675 C CA . GLU A 1 92 ? 1.747 -9.215 1.992 1.00 89.31 92 GLU A CA 1
ATOM 676 C C . GLU A 1 92 ? 1.099 -8.179 1.073 1.00 89.31 92 GLU A C 1
ATOM 678 O O . GLU A 1 92 ? -0.119 -8.136 0.908 1.00 89.31 92 GLU A O 1
ATOM 683 N N . VAL A 1 93 ? 1.943 -7.369 0.437 1.00 91.94 93 VAL A N 1
ATOM 684 C CA . VAL A 1 93 ? 1.565 -6.369 -0.561 1.00 91.94 93 VAL A CA 1
ATOM 685 C C . VAL A 1 93 ? 2.215 -6.751 -1.889 1.00 91.94 93 VAL A C 1
ATOM 687 O O . VAL A 1 93 ? 3.394 -6.447 -2.101 1.00 91.94 93 VAL A O 1
ATOM 690 N N . PRO A 1 94 ? 1.498 -7.446 -2.790 1.00 94.50 94 PRO A N 1
ATOM 691 C CA . PRO A 1 94 ? 2.006 -7.753 -4.117 1.00 94.50 94 PRO A CA 1
ATOM 692 C C . PRO A 1 94 ? 2.269 -6.483 -4.926 1.00 94.50 94 PRO A C 1
ATOM 694 O O . PRO A 1 94 ? 1.442 -5.568 -4.970 1.00 94.50 94 PRO A O 1
ATOM 697 N N . LEU A 1 95 ? 3.403 -6.473 -5.618 1.00 94.44 95 LEU A N 1
ATOM 698 C CA . LEU A 1 95 ? 3.856 -5.418 -6.511 1.00 94.44 95 LEU A CA 1
ATOM 699 C C . LEU A 1 95 ? 4.113 -6.004 -7.895 1.00 94.44 95 LEU A C 1
ATOM 701 O O . LEU A 1 95 ? 4.782 -7.030 -8.046 1.00 94.44 95 LEU A O 1
ATOM 705 N N . ARG A 1 96 ? 3.618 -5.322 -8.923 1.00 96.38 96 ARG A N 1
ATOM 706 C CA . ARG A 1 96 ? 3.872 -5.683 -10.314 1.00 96.38 96 ARG A CA 1
ATOM 707 C C . ARG A 1 96 ? 4.183 -4.444 -11.129 1.00 96.38 96 ARG A C 1
ATOM 709 O O . ARG A 1 96 ? 3.409 -3.495 -11.112 1.00 96.38 96 ARG A O 1
ATOM 716 N N . VAL A 1 97 ? 5.269 -4.492 -11.885 1.00 95.81 97 VAL A N 1
ATOM 717 C CA . VAL A 1 97 ? 5.559 -3.544 -12.960 1.00 95.81 97 VAL A CA 1
ATOM 718 C C . VAL A 1 97 ? 5.586 -4.348 -14.245 1.00 95.81 97 VAL A C 1
ATOM 720 O O . VAL A 1 97 ? 6.296 -5.344 -14.314 1.00 95.81 97 VAL A O 1
ATOM 723 N N . ALA A 1 98 ? 4.743 -3.997 -15.204 1.00 94.06 98 ALA A N 1
ATOM 724 C CA . ALA A 1 98 ? 4.727 -4.613 -16.525 1.00 94.06 98 ALA A CA 1
ATOM 725 C C . ALA A 1 98 ? 3.945 -3.724 -17.490 1.00 94.06 98 ALA A C 1
ATOM 727 O O . ALA A 1 98 ? 3.001 -3.044 -17.078 1.00 94.06 98 ALA A O 1
ATOM 728 N N . ASN A 1 99 ? 4.272 -3.784 -18.782 1.00 91.00 99 ASN A N 1
ATOM 729 C CA . ASN A 1 99 ? 3.516 -3.099 -19.841 1.00 91.00 99 ASN A CA 1
ATOM 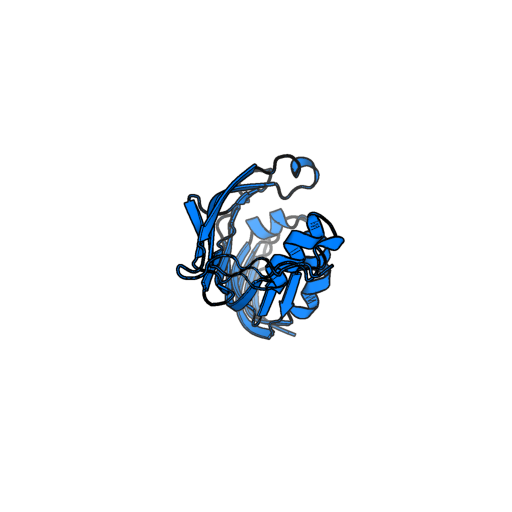730 C C . ASN A 1 99 ? 3.326 -1.590 -19.580 1.00 91.00 99 ASN A C 1
ATOM 732 O O . ASN A 1 99 ? 2.218 -1.061 -19.759 1.00 91.00 99 ASN A O 1
ATOM 736 N N . GLU A 1 100 ? 4.393 -0.936 -19.105 1.00 92.00 100 GLU A N 1
ATOM 737 C CA . GLU A 1 100 ? 4.413 0.487 -18.736 1.00 92.00 100 GLU A CA 1
ATOM 738 C C . GLU A 1 100 ? 3.368 0.840 -17.665 1.00 92.00 100 GLU A C 1
ATOM 740 O O . GLU A 1 100 ? 2.773 1.917 -17.665 1.00 92.00 100 GLU A O 1
ATOM 745 N N . SER A 1 101 ? 3.115 -0.081 -16.737 1.00 93.25 101 SER A N 1
ATOM 746 C CA . SER A 1 101 ? 2.245 0.154 -15.593 1.00 93.25 101 SER A CA 1
ATOM 747 C C . SER A 1 101 ? 2.816 -0.476 -14.334 1.00 93.25 101 SER A C 1
ATOM 749 O O . SER A 1 101 ? 3.312 -1.600 -14.366 1.00 93.25 101 SER A O 1
ATOM 751 N N . ALA A 1 102 ? 2.717 0.244 -13.218 1.00 94.56 102 ALA A N 1
ATOM 752 C CA . ALA A 1 102 ? 3.040 -0.269 -11.893 1.00 94.56 102 ALA A CA 1
ATOM 753 C C . ALA A 1 102 ? 1.757 -0.397 -11.069 1.00 94.56 102 ALA A C 1
ATOM 755 O O . ALA A 1 102 ? 0.974 0.545 -11.000 1.00 94.56 102 ALA A O 1
ATOM 756 N N . VAL A 1 103 ? 1.533 -1.550 -10.446 1.00 95.94 103 VAL A N 1
ATOM 757 C CA . VAL A 1 103 ? 0.354 -1.846 -9.627 1.00 95.94 103 VAL A CA 1
ATOM 758 C C . VAL A 1 103 ? 0.814 -2.416 -8.294 1.00 95.94 103 VAL A C 1
ATOM 760 O O . VAL A 1 103 ? 1.624 -3.344 -8.267 1.00 95.94 103 VAL A O 1
ATOM 763 N N . ALA A 1 104 ? 0.256 -1.901 -7.203 1.00 94.44 104 ALA A N 1
ATOM 764 C CA . ALA A 1 104 ? 0.322 -2.546 -5.897 1.00 94.44 104 ALA A CA 1
ATOM 765 C C . ALA A 1 104 ? -1.069 -3.048 -5.504 1.00 94.44 104 ALA A C 1
ATOM 767 O O . ALA A 1 104 ? -2.075 -2.491 -5.942 1.00 94.44 104 ALA A O 1
ATOM 768 N N . LYS A 1 105 ? -1.138 -4.098 -4.689 1.00 94.75 105 LYS A N 1
ATOM 769 C CA . LYS A 1 105 ? -2.390 -4.583 -4.099 1.00 94.75 105 LYS A CA 1
ATOM 770 C C . LYS A 1 105 ? -2.226 -4.664 -2.592 1.00 94.75 105 LYS A C 1
ATOM 772 O O . LYS A 1 105 ? -1.358 -5.379 -2.115 1.00 94.75 105 LYS A O 1
ATOM 777 N N . LEU A 1 106 ? -3.069 -3.954 -1.862 1.00 92.44 106 LEU A N 1
ATOM 778 C CA . LEU A 1 106 ? -3.158 -4.014 -0.413 1.00 92.44 106 LEU A CA 1
ATOM 779 C C . LEU A 1 106 ? -4.565 -4.490 -0.058 1.00 92.44 106 LEU A C 1
ATOM 781 O O . LEU A 1 106 ? -5.524 -3.737 -0.191 1.00 92.44 106 LEU A O 1
ATOM 785 N N . ALA A 1 107 ? -4.665 -5.748 0.356 1.00 93.19 107 ALA A N 1
ATOM 786 C CA . ALA A 1 107 ? -5.868 -6.328 0.938 1.00 93.19 107 ALA A CA 1
ATOM 787 C C . ALA A 1 107 ? -5.538 -6.687 2.387 1.00 93.19 107 ALA A C 1
ATOM 789 O O . ALA A 1 107 ? -4.576 -7.416 2.639 1.00 93.19 107 ALA A O 1
ATOM 790 N N . ALA A 1 108 ? -6.273 -6.113 3.331 1.00 93.50 108 ALA A N 1
ATOM 791 C CA . ALA A 1 108 ? -5.924 -6.150 4.743 1.00 93.50 108 ALA A CA 1
ATOM 792 C C . ALA A 1 108 ? -7.165 -6.027 5.629 1.00 93.50 108 ALA A C 1
ATOM 794 O O . ALA A 1 108 ? -8.233 -5.607 5.180 1.00 93.50 108 ALA A O 1
ATOM 795 N N . THR A 1 109 ? -7.002 -6.347 6.908 1.00 93.88 109 THR A N 1
ATOM 796 C CA . THR A 1 109 ? -7.978 -5.981 7.937 1.00 93.88 109 THR A CA 1
ATOM 797 C C . THR A 1 109 ? -7.619 -4.618 8.512 1.00 93.88 109 THR A C 1
ATOM 799 O O . THR A 1 109 ? -6.439 -4.344 8.742 1.00 93.88 109 THR A O 1
ATOM 802 N N . ALA A 1 110 ? -8.621 -3.781 8.766 1.00 93.56 110 ALA A N 1
ATOM 803 C CA . ALA A 1 110 ? -8.448 -2.473 9.393 1.00 93.56 110 ALA A CA 1
ATOM 804 C C . ALA A 1 110 ? -9.523 -2.276 10.464 1.00 93.56 110 ALA A C 1
ATOM 806 O O . ALA A 1 110 ? -10.701 -2.262 10.122 1.00 93.56 110 ALA A O 1
ATOM 807 N N . ASN A 1 111 ? -9.123 -2.160 11.737 1.00 92.69 111 ASN A N 1
ATOM 808 C CA . ASN A 1 111 ? -10.018 -2.008 12.899 1.00 92.69 111 ASN A CA 1
ATOM 809 C C . ASN A 1 111 ? -11.285 -2.893 12.808 1.00 92.69 111 ASN A C 1
ATOM 811 O O . ASN A 1 111 ? -12.401 -2.390 12.715 1.00 92.69 111 ASN A O 1
ATOM 815 N N . GLY A 1 112 ? -11.109 -4.214 12.699 1.00 91.56 112 GLY A N 1
ATOM 816 C CA . GLY A 1 112 ? -12.216 -5.180 12.590 1.00 91.56 112 GLY A CA 1
ATOM 817 C C . GLY A 1 112 ? -12.914 -5.259 11.220 1.00 91.56 112 GLY A C 1
ATOM 818 O O . GLY A 1 112 ? -13.532 -6.278 10.920 1.00 91.56 112 GLY A O 1
ATOM 819 N N . GLY A 1 113 ? -12.760 -4.247 10.364 1.00 94.69 113 GLY A N 1
ATOM 820 C CA . GLY A 1 113 ? -13.281 -4.212 8.998 1.00 94.69 113 GLY A CA 1
ATOM 821 C C . GLY A 1 113 ? -12.256 -4.614 7.934 1.00 94.69 113 GLY A C 1
ATOM 822 O O . GLY A 1 113 ? -11.211 -5.212 8.212 1.00 94.69 113 GLY A O 1
ATOM 823 N N . GLN A 1 114 ? -12.548 -4.261 6.682 1.00 95.75 114 GLN A N 1
ATOM 824 C CA . GLN A 1 114 ? -11.727 -4.590 5.512 1.00 95.75 114 GLN A CA 1
ATOM 825 C C . GLN A 1 114 ? -11.147 -3.332 4.863 1.00 95.75 114 GLN A C 1
ATOM 827 O O . GLN A 1 114 ? -11.838 -2.324 4.708 1.00 95.75 114 GLN A O 1
ATOM 832 N N . LEU A 1 115 ? -9.898 -3.434 4.414 1.00 94.56 115 LEU A N 1
ATOM 833 C CA . LEU A 1 115 ? -9.209 -2.461 3.574 1.00 94.56 115 LEU A CA 1
ATOM 834 C C . LEU A 1 115 ? -8.818 -3.130 2.255 1.00 94.56 115 LEU A C 1
ATOM 836 O O . LEU A 1 115 ? -8.075 -4.110 2.257 1.00 94.56 115 LEU A O 1
ATOM 840 N N . ASN A 1 116 ? -9.256 -2.557 1.136 1.00 94.88 116 ASN A N 1
ATOM 841 C CA . ASN A 1 116 ? -8.871 -2.980 -0.207 1.00 94.88 116 ASN A CA 1
ATOM 842 C C . ASN A 1 116 ? -8.396 -1.773 -1.019 1.00 94.88 116 ASN A C 1
ATOM 844 O O . ASN A 1 116 ? -9.167 -0.885 -1.363 1.00 94.88 116 ASN A O 1
ATOM 848 N N . LEU A 1 117 ? -7.112 -1.739 -1.357 1.00 93.12 117 LEU A N 1
ATOM 849 C CA . LEU A 1 117 ? -6.502 -0.645 -2.102 1.00 93.12 117 LEU A CA 1
ATOM 850 C C . LEU A 1 117 ? -5.632 -1.208 -3.225 1.00 93.12 117 LEU A C 1
ATOM 852 O O . LEU A 1 117 ? -4.732 -2.014 -2.991 1.00 93.12 117 LEU A O 1
ATOM 856 N N . GLN A 1 118 ? -5.875 -0.766 -4.456 1.00 95.56 118 GLN A N 1
ATOM 857 C CA . GLN A 1 118 ? -5.114 -1.208 -5.623 1.00 95.56 118 GLN A CA 1
ATOM 858 C C . GLN A 1 118 ? -4.597 -0.007 -6.422 1.00 95.56 118 GLN A C 1
ATOM 860 O O . GLN A 1 118 ? -5.133 0.300 -7.485 1.00 95.56 118 GLN A O 1
ATOM 865 N N . PRO A 1 119 ? -3.581 0.720 -5.932 1.00 94.19 119 PRO A N 1
ATOM 866 C CA . PRO A 1 119 ? -3.046 1.847 -6.674 1.00 94.19 119 PRO A CA 1
ATOM 867 C C . PRO A 1 119 ? -2.363 1.373 -7.958 1.00 94.19 119 PRO A C 1
ATOM 869 O O . PRO A 1 119 ? -1.632 0.377 -7.971 1.00 94.19 119 PRO A O 1
ATOM 872 N N . LYS A 1 120 ? -2.578 2.131 -9.032 1.00 95.25 120 LYS A N 1
ATOM 873 C CA . LYS A 1 120 ? -1.967 1.929 -10.343 1.00 95.25 120 LYS A CA 1
ATOM 874 C C . LYS A 1 120 ? -1.300 3.214 -10.813 1.00 95.25 120 LYS A C 1
ATOM 876 O O . LYS A 1 120 ? -1.916 4.274 -10.796 1.00 95.25 120 LYS A O 1
ATOM 881 N N . ILE A 1 121 ? -0.080 3.094 -11.315 1.00 94.25 121 ILE A N 1
ATOM 882 C CA . ILE A 1 121 ? 0.601 4.135 -12.079 1.00 94.25 121 ILE A CA 1
ATOM 883 C C . ILE A 1 121 ? 0.566 3.741 -13.556 1.00 94.25 121 ILE A C 1
ATOM 885 O O . ILE A 1 121 ? 0.921 2.610 -13.909 1.00 94.25 121 ILE A O 1
ATOM 889 N N . ASP A 1 122 ? 0.124 4.663 -14.408 1.00 92.00 122 ASP A N 1
ATOM 890 C CA . ASP A 1 122 ? 0.224 4.542 -15.864 1.00 92.00 122 ASP A CA 1
ATOM 891 C C . ASP A 1 122 ? 1.436 5.339 -16.368 1.00 92.00 122 ASP A C 1
ATOM 893 O O . ASP A 1 122 ? 1.549 6.539 -16.108 1.00 92.00 122 ASP A O 1
ATOM 897 N N . LEU A 1 123 ? 2.364 4.656 -17.045 1.00 90.62 123 LEU A N 1
ATOM 898 C CA . LEU A 1 123 ? 3.615 5.223 -17.555 1.00 90.62 123 LEU A CA 1
ATOM 899 C C . LEU A 1 123 ? 3.587 5.456 -19.075 1.00 90.62 123 LEU A C 1
ATOM 901 O O . LEU A 1 123 ? 4.600 5.848 -19.656 1.00 90.62 123 LEU A O 1
ATOM 905 N N . ARG A 1 124 ? 2.446 5.248 -19.742 1.00 89.94 124 ARG A N 1
ATOM 906 C CA . ARG A 1 124 ? 2.332 5.369 -21.207 1.00 89.94 124 ARG A CA 1
ATOM 907 C C . ARG A 1 124 ? 2.280 6.817 -21.672 1.00 89.94 124 ARG A C 1
ATOM 909 O O . ARG A 1 124 ? 2.758 7.138 -22.757 1.00 89.94 124 ARG A O 1
ATOM 916 N N . LYS A 1 125 ? 1.709 7.704 -20.854 1.00 87.00 125 LYS A N 1
ATOM 917 C CA . LYS A 1 125 ? 1.511 9.117 -21.185 1.00 87.00 125 LYS A CA 1
ATOM 918 C C . LYS A 1 125 ? 1.911 10.009 -20.014 1.00 87.00 125 LYS A C 1
ATOM 920 O O . LYS A 1 125 ? 1.549 9.729 -18.879 1.00 87.00 125 LYS A O 1
ATOM 925 N N . GLU A 1 126 ? 2.644 11.082 -20.310 1.00 86.62 126 GLU A N 1
ATOM 926 C CA . GLU A 1 126 ? 2.897 12.160 -19.349 1.00 86.62 126 GLU A CA 1
ATOM 927 C C . GLU A 1 126 ? 1.712 13.157 -19.331 1.00 86.62 126 GLU A C 1
ATOM 929 O O . GLU A 1 126 ? 1.143 13.433 -20.394 1.00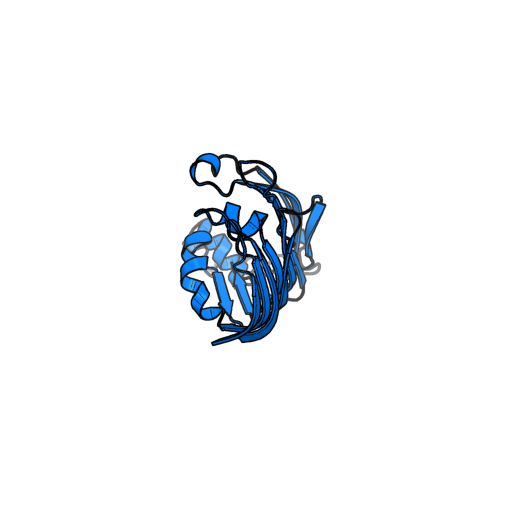 86.62 126 GLU A O 1
ATOM 934 N N . PRO A 1 127 ? 1.333 13.716 -18.163 1.00 87.38 127 PRO A N 1
ATOM 935 C CA . PRO A 1 127 ? 1.906 13.451 -16.840 1.00 87.38 127 PRO A CA 1
ATOM 936 C C . PRO A 1 127 ? 1.548 12.050 -16.327 1.00 87.38 127 PRO A C 1
ATOM 938 O O . PRO A 1 127 ? 0.452 11.551 -16.573 1.00 87.38 127 PRO A O 1
ATOM 941 N N . TYR A 1 128 ? 2.477 11.412 -15.611 1.00 90.00 128 TYR A N 1
ATOM 942 C CA . TYR A 1 128 ? 2.233 10.090 -15.031 1.00 90.00 128 TYR A CA 1
ATOM 943 C C . TYR A 1 128 ? 1.223 10.188 -13.891 1.00 90.00 128 TYR A C 1
ATOM 945 O O . TYR A 1 128 ? 1.396 10.978 -12.957 1.00 90.00 128 TYR A O 1
ATOM 953 N N . MET A 1 129 ? 0.187 9.357 -13.966 1.00 90.69 129 MET A N 1
ATOM 954 C CA . MET A 1 129 ? -0.959 9.416 -13.065 1.00 90.69 129 MET A CA 1
ATOM 955 C C . MET A 1 129 ? -0.951 8.233 -12.108 1.00 90.69 129 MET A C 1
ATOM 957 O O . MET A 1 129 ? -0.912 7.083 -12.546 1.00 90.69 129 MET A O 1
ATOM 961 N N . LEU A 1 130 ? -1.040 8.519 -10.808 1.00 91.94 130 LEU A N 1
ATOM 962 C CA . LEU A 1 130 ? -1.458 7.549 -9.804 1.00 91.94 130 LEU A CA 1
ATOM 963 C C . LEU A 1 130 ? -2.986 7.524 -9.758 1.00 91.94 130 LEU A C 1
ATOM 965 O O . LEU A 1 130 ? -3.622 8.552 -9.542 1.00 91.94 130 LEU A O 1
ATOM 969 N N . SER A 1 131 ? -3.562 6.346 -9.937 1.00 94.25 131 SER A N 1
ATOM 970 C CA . SER A 1 131 ? -5.003 6.129 -10.003 1.00 94.25 131 SER A CA 1
ATOM 971 C C . SER A 1 131 ? -5.427 4.949 -9.139 1.00 94.25 131 SER A C 1
ATOM 973 O O . SER A 1 131 ? -4.609 4.101 -8.771 1.00 94.25 131 SER A O 1
ATOM 975 N N . LEU A 1 132 ? -6.716 4.899 -8.823 1.00 94.31 132 LEU A N 1
ATOM 976 C CA . LEU A 1 132 ? -7.380 3.715 -8.284 1.00 94.31 132 LEU A CA 1
ATOM 977 C C . LEU A 1 132 ? -8.372 3.194 -9.332 1.00 94.31 132 LEU A C 1
ATOM 979 O O . LEU A 1 132 ? -8.835 3.989 -10.157 1.00 94.31 132 LEU A O 1
ATOM 983 N N . PRO A 1 133 ? -8.708 1.891 -9.331 1.00 93.75 133 PRO A N 1
ATOM 984 C CA . PRO A 1 133 ? -9.818 1.393 -10.126 1.00 93.75 133 PRO A CA 1
ATOM 985 C C . PRO A 1 133 ? -11.072 2.230 -9.836 1.00 93.75 133 PRO A C 1
ATOM 987 O O . PRO A 1 133 ? -11.283 2.616 -8.679 1.00 93.75 133 PRO A O 1
ATOM 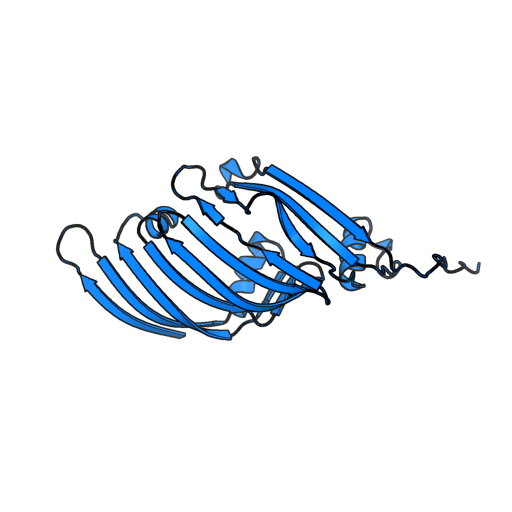990 N N . PRO A 1 134 ? -11.883 2.550 -10.856 1.00 91.19 134 PRO A N 1
ATOM 991 C CA . PRO A 1 134 ? -13.138 3.244 -10.615 1.00 91.19 134 PRO A CA 1
ATOM 992 C C . PRO A 1 134 ? -14.006 2.408 -9.678 1.00 91.19 134 PRO A C 1
ATOM 994 O O . PRO A 1 134 ? -13.882 1.181 -9.653 1.00 91.19 134 PRO A O 1
ATOM 997 N N . ASP A 1 135 ? -14.872 3.077 -8.923 1.00 92.69 135 ASP A N 1
ATOM 998 C CA . ASP A 1 135 ? -15.880 2.399 -8.106 1.00 92.69 135 ASP A CA 1
ATOM 999 C C . ASP A 1 135 ? -15.288 1.423 -7.067 1.00 92.69 135 ASP A C 1
ATOM 1001 O O . ASP A 1 135 ? -15.815 0.346 -6.783 1.00 92.69 135 ASP A O 1
ATOM 1005 N N . SER A 1 136 ? -14.153 1.807 -6.479 1.00 92.81 136 SER A N 1
ATOM 1006 C CA . SER A 1 136 ? -13.439 0.993 -5.499 1.00 92.81 136 SER A CA 1
ATOM 1007 C C . SER A 1 136 ? -14.005 1.177 -4.092 1.00 92.81 136 SER A C 1
ATOM 1009 O O . SER A 1 136 ? -13.930 2.267 -3.521 1.00 92.81 136 SER A O 1
ATOM 1011 N N . GLN A 1 137 ? -14.471 0.091 -3.473 1.00 95.44 137 GLN A N 1
ATOM 1012 C CA . GLN A 1 137 ? -14.709 0.059 -2.029 1.00 95.44 137 GLN A CA 1
ATOM 1013 C C . GLN A 1 137 ? -13.370 -0.075 -1.293 1.00 95.44 137 GLN A C 1
ATOM 1015 O O . GLN A 1 137 ? -12.793 -1.159 -1.223 1.00 95.44 137 GLN A O 1
ATOM 1020 N N . ILE A 1 138 ? -12.879 1.046 -0.764 1.00 95.00 138 ILE A N 1
ATOM 1021 C CA . ILE A 1 138 ? -11.583 1.142 -0.091 1.00 95.00 138 ILE A CA 1
ATOM 1022 C C . ILE A 1 138 ? -11.664 0.611 1.332 1.00 95.00 138 ILE A C 1
ATOM 1024 O O . ILE A 1 138 ? -10.856 -0.230 1.711 1.00 95.00 138 ILE A O 1
ATOM 1028 N N . LEU A 1 139 ? -12.638 1.092 2.105 1.00 95.50 139 LEU A N 1
ATOM 1029 C CA . LEU A 1 139 ? -12.909 0.620 3.460 1.00 95.50 139 LEU A CA 1
ATOM 1030 C C . LEU A 1 139 ? -14.308 0.024 3.503 1.00 95.50 139 LEU A C 1
ATOM 1032 O O . LEU A 1 139 ? -15.243 0.586 2.924 1.00 95.50 139 LEU A O 1
ATOM 1036 N N . LYS A 1 140 ? -14.445 -1.096 4.204 1.00 96.31 140 LYS A N 1
ATOM 1037 C CA . LYS A 1 140 ? -15.733 -1.724 4.472 1.00 96.31 140 LYS A CA 1
ATOM 1038 C C . LYS A 1 140 ? -15.838 -2.078 5.942 1.00 96.31 140 LYS A C 1
ATOM 1040 O O . LYS A 1 140 ? -14.995 -2.822 6.439 1.00 96.31 140 LYS A O 1
ATOM 1045 N N . ASP A 1 141 ? -16.900 -1.605 6.581 1.00 95.50 141 ASP A N 1
ATOM 1046 C CA . ASP A 1 141 ? -17.266 -1.970 7.952 1.00 95.50 141 ASP A CA 1
ATOM 1047 C C . ASP A 1 141 ? -16.163 -1.716 8.995 1.00 95.50 141 ASP A C 1
ATOM 1049 O O . ASP A 1 141 ? -16.017 -2.451 9.966 1.00 95.50 141 ASP A O 1
ATOM 1053 N N . VAL A 1 142 ? -15.355 -0.676 8.787 1.00 94.75 142 VAL A N 1
ATOM 1054 C CA . VAL A 1 142 ? -14.210 -0.362 9.651 1.00 94.75 142 VAL A CA 1
ATOM 1055 C C . VAL A 1 142 ? -14.693 0.338 10.910 1.00 94.75 142 VAL A C 1
ATOM 1057 O O . VAL A 1 142 ? -15.351 1.372 10.814 1.00 94.75 142 VAL A O 1
ATOM 1060 N N . GLU A 1 143 ? -14.357 -0.197 12.079 1.00 93.88 143 GLU A N 1
ATOM 1061 C CA . GLU A 1 143 ? -14.749 0.386 13.359 1.00 93.88 143 GLU A CA 1
ATOM 1062 C C . GLU A 1 143 ? -14.069 1.747 13.578 1.00 93.88 143 GLU A C 1
ATOM 1064 O O . GLU A 1 143 ? -12.858 1.919 13.370 1.00 93.88 143 GLU A O 1
ATOM 1069 N N . ILE A 1 144 ? -14.868 2.730 13.996 1.00 90.44 144 ILE A N 1
ATOM 1070 C CA . ILE A 1 144 ? -14.372 4.029 14.441 1.00 90.44 144 ILE A CA 1
ATOM 1071 C C . ILE A 1 144 ? -13.721 3.828 15.802 1.00 90.44 144 ILE A C 1
ATOM 1073 O O . ILE A 1 144 ? -14.373 3.423 16.756 1.00 90.44 144 ILE A O 1
ATOM 1077 N N . THR A 1 145 ? -12.433 4.143 15.894 1.00 87.38 145 THR A N 1
ATOM 1078 C CA . THR A 1 145 ? -11.706 4.106 17.164 1.00 87.38 145 THR A CA 1
ATOM 1079 C C . THR A 1 145 ? -11.631 5.495 17.783 1.00 87.38 145 THR A C 1
ATOM 1081 O O . THR A 1 145 ? -11.617 6.509 17.074 1.00 87.38 145 THR A O 1
ATOM 1084 N N . ASP A 1 146 ? -11.469 5.553 19.104 1.00 83.94 146 ASP A N 1
ATOM 1085 C CA . ASP A 1 146 ? -11.223 6.811 19.821 1.00 83.94 146 ASP A CA 1
ATOM 1086 C C . ASP A 1 146 ? -10.011 7.561 19.248 1.00 83.94 146 ASP A C 1
ATOM 1088 O O . ASP A 1 146 ? -10.044 8.779 19.083 1.00 83.94 146 ASP A O 1
ATOM 1092 N N . ALA A 1 147 ? -8.966 6.834 18.832 1.00 82.81 147 ALA A N 1
ATOM 1093 C CA . ALA A 1 147 ? -7.785 7.418 18.199 1.00 82.81 147 ALA A CA 1
ATOM 1094 C C . ALA A 1 147 ? -8.108 8.117 16.865 1.00 82.81 147 ALA A C 1
ATOM 1096 O O . ALA A 1 147 ? -7.534 9.168 16.562 1.00 82.81 147 ALA A O 1
ATOM 1097 N N . MET A 1 148 ? -9.015 7.559 16.056 1.00 85.00 148 MET A N 1
ATOM 1098 C CA . MET A 1 148 ? -9.480 8.202 14.821 1.00 85.00 148 MET A CA 1
ATOM 1099 C C . MET A 1 148 ? -10.309 9.447 15.132 1.00 85.00 148 MET A C 1
ATOM 1101 O O . MET A 1 148 ? -10.061 10.507 14.551 1.00 85.00 148 MET A O 1
ATOM 1105 N N . ALA A 1 149 ? -11.260 9.331 16.062 1.00 82.56 149 ALA A N 1
ATOM 1106 C CA . ALA A 1 149 ? -12.126 10.429 16.473 1.00 82.56 149 ALA A CA 1
ATOM 1107 C C . ALA A 1 149 ? -11.312 11.601 17.029 1.00 82.56 149 ALA A C 1
ATOM 1109 O O . ALA A 1 149 ? -11.452 12.733 16.568 1.00 82.56 149 ALA A O 1
ATOM 1110 N N . GLU A 1 150 ? -10.381 11.329 17.940 1.00 80.38 150 GLU A N 1
ATOM 1111 C CA . GLU A 1 150 ? -9.517 12.339 18.538 1.00 80.38 150 GLU A CA 1
ATOM 1112 C C . GLU A 1 150 ? -8.640 13.031 17.482 1.00 80.38 150 GLU A C 1
ATOM 1114 O O . GLU A 1 150 ? -8.551 14.264 17.452 1.00 80.38 150 GLU A O 1
ATOM 1119 N N . ARG A 1 151 ? -8.031 12.265 16.559 1.00 78.94 151 ARG A N 1
ATOM 1120 C CA . ARG A 1 151 ? -7.221 12.830 15.464 1.00 78.94 151 ARG A CA 1
ATOM 1121 C C . ARG A 1 151 ? -8.058 13.741 14.565 1.00 78.94 151 ARG A C 1
ATOM 1123 O O . ARG A 1 151 ? -7.589 14.829 14.229 1.00 78.94 151 ARG A O 1
ATOM 1130 N N . LEU A 1 152 ? -9.278 13.346 14.204 1.00 78.19 152 LEU A N 1
ATOM 1131 C CA . LEU A 1 152 ? -10.180 14.168 13.391 1.00 78.19 152 LEU A CA 1
ATOM 1132 C C . LEU A 1 152 ? -10.626 15.432 14.134 1.00 78.19 152 LEU A C 1
ATOM 1134 O O . LEU A 1 152 ? -10.486 16.531 13.600 1.00 78.19 152 LEU A O 1
ATOM 1138 N N . MET A 1 153 ? -11.074 15.302 15.382 1.00 77.00 153 MET A N 1
ATOM 1139 C CA . MET A 1 153 ? -11.548 16.436 16.181 1.00 77.00 153 MET A CA 1
ATOM 1140 C C . MET A 1 153 ? -10.435 17.445 16.471 1.00 77.00 153 MET A C 1
ATOM 1142 O O . MET A 1 153 ? -10.668 18.653 16.419 1.00 77.00 153 MET A O 1
ATOM 1146 N N . SER A 1 154 ? -9.198 16.976 16.666 1.00 76.81 154 SER A N 1
ATOM 1147 C CA . SER A 1 154 ? -8.035 17.851 16.856 1.00 76.81 154 SER A CA 1
ATOM 1148 C C . SER A 1 154 ? -7.729 18.734 15.642 1.00 76.81 154 SER A C 1
ATOM 1150 O O . SER A 1 154 ? -7.158 19.811 15.809 1.00 76.81 154 SER A O 1
ATOM 1152 N N . LYS A 1 155 ? -8.127 18.308 14.431 1.00 76.75 155 LYS A N 1
ATOM 1153 C CA . LYS A 1 155 ? -8.017 19.129 13.217 1.00 76.75 155 LYS A CA 1
ATOM 1154 C C . LYS A 1 155 ? -9.091 20.212 13.142 1.00 76.75 155 LYS A C 1
ATOM 1156 O O . LYS A 1 155 ? -8.869 21.202 12.454 1.00 76.75 155 LYS A O 1
ATOM 1161 N N . ILE A 1 156 ? -10.223 20.029 13.824 1.00 79.44 156 ILE A N 1
ATOM 1162 C CA . ILE A 1 156 ? -11.277 21.045 13.925 1.00 79.44 156 ILE A CA 1
ATOM 1163 C C . ILE A 1 156 ? -10.893 22.066 14.998 1.00 79.44 156 ILE A C 1
ATOM 1165 O O . ILE A 1 156 ? -10.764 23.249 14.697 1.00 79.44 156 ILE A O 1
ATOM 1169 N N . HIS A 1 157 ? -10.685 21.618 16.243 1.00 75.31 157 HIS A N 1
ATOM 1170 C CA . HIS A 1 157 ? -10.207 22.476 17.327 1.00 75.31 157 HIS A CA 1
ATOM 1171 C C . HIS A 1 157 ? -9.547 21.655 18.454 1.00 75.31 157 HIS A C 1
ATOM 1173 O O . HIS A 1 157 ? -10.149 20.690 18.932 1.00 75.31 157 HIS A O 1
ATOM 1179 N N . PRO A 1 158 ? -8.359 22.044 18.965 1.00 76.69 158 PRO A N 1
ATOM 1180 C CA . PRO A 1 158 ? -7.656 21.295 20.013 1.00 76.69 158 PRO A CA 1
ATOM 1181 C C . PRO A 1 158 ? -8.454 21.074 21.306 1.00 76.69 158 PRO A C 1
ATOM 1183 O O . PRO A 1 158 ? -8.212 20.092 21.999 1.00 76.69 158 PRO A O 1
ATOM 1186 N N . VAL A 1 159 ? -9.413 21.956 21.617 1.00 81.44 159 VAL A N 1
ATOM 1187 C CA . VAL A 1 159 ? -10.285 21.846 22.808 1.00 81.44 159 VAL A CA 1
ATOM 1188 C C . VAL A 1 159 ? -11.162 20.589 22.804 1.00 81.44 159 VAL A C 1
ATOM 1190 O O . VAL A 1 159 ? -11.626 20.170 23.855 1.00 81.44 159 VAL A O 1
ATOM 1193 N N . PHE A 1 160 ? -11.386 19.979 21.637 1.00 71.25 160 PHE A N 1
ATOM 1194 C CA . PHE A 1 160 ? -12.205 18.774 21.514 1.00 71.25 160 PHE A CA 1
ATOM 1195 C C . PHE A 1 160 ? -11.424 17.478 21.769 1.00 71.25 160 PHE A C 1
ATOM 1197 O O . PHE A 1 160 ? -12.002 16.393 21.700 1.00 71.25 160 PHE A O 1
ATOM 1204 N N . LYS A 1 161 ? -10.119 17.561 22.072 1.00 66.12 161 LYS A N 1
ATOM 1205 C CA . LYS A 1 161 ? -9.337 16.394 22.495 1.00 66.12 161 LYS A CA 1
ATOM 1206 C C . LYS A 1 161 ? -9.908 15.812 23.788 1.00 66.12 161 LYS A C 1
ATOM 1208 O O . LYS A 1 161 ? -10.079 16.534 24.765 1.00 66.12 161 LYS A O 1
ATOM 1213 N N . GLY A 1 162 ? -10.202 14.513 23.776 1.00 67.19 162 GLY A N 1
ATOM 1214 C CA . GLY A 1 162 ? -10.785 13.796 24.915 1.00 67.19 162 GLY A CA 1
ATOM 1215 C C . GLY A 1 162 ? -12.259 14.110 25.204 1.00 67.19 162 GLY A C 1
ATOM 1216 O O . GLY A 1 162 ? -12.806 13.564 26.154 1.00 67.19 162 GLY A O 1
ATOM 1217 N N . ALA A 1 163 ? -12.914 14.960 24.403 1.00 67.19 163 ALA A N 1
ATOM 1218 C CA . ALA A 1 163 ? -14.311 15.356 24.608 1.00 67.19 163 ALA A CA 1
ATOM 1219 C C . ALA A 1 163 ? -15.314 14.531 23.780 1.00 67.19 163 ALA A C 1
ATOM 1221 O O . ALA A 1 163 ? -16.520 14.749 23.879 1.00 67.19 163 ALA A O 1
ATOM 1222 N N . VAL A 1 164 ? -14.829 13.624 22.925 1.00 66.75 164 VAL A N 1
ATOM 1223 C CA . VAL A 1 164 ? -15.651 12.886 21.961 1.00 66.75 164 VAL A CA 1
ATOM 1224 C C . VAL A 1 164 ? -15.334 11.405 22.043 1.00 66.75 164 VAL A C 1
ATOM 1226 O O . VAL A 1 164 ? -14.197 11.005 21.807 1.00 66.75 164 VAL A O 1
ATOM 1229 N N . GLN A 1 165 ? -16.364 10.614 22.323 1.00 67.12 165 GLN A N 1
ATOM 1230 C CA . GLN A 1 165 ? -16.366 9.171 22.135 1.00 67.12 165 GLN A CA 1
ATOM 1231 C C . GLN A 1 165 ? -17.194 8.889 20.883 1.00 67.12 165 GLN A C 1
ATOM 1233 O O . GLN A 1 165 ? -18.366 9.269 20.816 1.00 67.12 165 GLN A O 1
ATOM 1238 N N . ALA A 1 166 ? -16.564 8.326 19.854 1.00 73.00 166 ALA A N 1
ATOM 1239 C CA . ALA A 1 166 ? -17.234 8.026 18.597 1.00 73.00 166 ALA A CA 1
ATOM 1240 C C . ALA A 1 166 ? -17.334 6.512 18.439 1.00 73.00 166 ALA A C 1
ATOM 1242 O O . ALA A 1 166 ? -16.322 5.829 18.344 1.00 73.00 166 ALA A O 1
ATOM 1243 N N . GLU A 1 167 ? -18.564 6.013 18.392 1.00 79.56 167 GLU A N 1
ATOM 1244 C CA . GLU A 1 167 ? -18.870 4.603 18.169 1.00 79.56 167 GLU A CA 1
ATOM 1245 C C . GLU A 1 167 ? -19.561 4.458 16.804 1.00 79.56 167 GLU A C 1
ATOM 1247 O O . GLU A 1 167 ? -20.419 5.268 16.437 1.00 79.56 167 GLU A O 1
ATOM 1252 N N . GLY A 1 168 ? -19.204 3.426 16.042 1.00 88.56 168 GLY A N 1
ATOM 1253 C CA . GLY A 1 168 ? -19.821 3.133 14.749 1.00 88.56 168 GLY A CA 1
ATOM 1254 C C . GLY A 1 168 ? -18.846 2.532 13.747 1.00 88.56 168 GLY A C 1
ATOM 1255 O O . GLY A 1 168 ? -17.690 2.262 14.064 1.00 88.56 168 GLY A O 1
ATOM 1256 N N . HIS A 1 169 ? -19.322 2.355 12.518 1.00 93.12 169 HIS A N 1
ATOM 1257 C CA . HIS A 1 169 ? -18.524 1.840 11.409 1.00 93.12 169 HIS A CA 1
ATOM 1258 C C . HIS A 1 169 ? -18.468 2.848 10.266 1.00 93.12 169 HIS A C 1
ATOM 1260 O O . HIS A 1 169 ? -19.424 3.591 10.022 1.00 93.12 169 HIS A O 1
ATOM 1266 N N . ILE A 1 170 ? -17.357 2.838 9.536 1.00 93.06 170 ILE A N 1
ATOM 1267 C CA . ILE A 1 170 ? -17.188 3.604 8.308 1.00 93.06 170 ILE A CA 1
ATOM 1268 C C . ILE A 1 170 ? -17.008 2.693 7.101 1.00 93.06 170 ILE A C 1
ATOM 1270 O O . ILE A 1 170 ? -16.316 1.672 7.133 1.00 93.06 170 ILE A O 1
ATOM 1274 N N . ASP A 1 171 ? -17.601 3.133 6.003 1.00 93.81 171 ASP A N 1
ATOM 1275 C CA . ASP A 1 171 ? -17.384 2.610 4.667 1.00 93.81 171 ASP A CA 1
ATOM 1276 C C . ASP A 1 171 ? -16.804 3.741 3.816 1.00 93.81 171 ASP A C 1
ATOM 1278 O O . ASP A 1 171 ? -17.294 4.872 3.841 1.00 93.81 171 ASP A O 1
ATOM 1282 N N . LEU A 1 172 ? -15.752 3.451 3.057 1.00 93.56 172 LEU A N 1
ATOM 1283 C CA . LEU A 1 172 ? -15.113 4.424 2.180 1.00 93.56 172 LEU A CA 1
ATOM 1284 C C . LEU A 1 172 ? -15.173 3.919 0.754 1.00 93.56 172 LEU A C 1
ATOM 1286 O O . LEU A 1 172 ? -14.563 2.903 0.422 1.00 93.56 172 LEU A O 1
ATOM 1290 N N . TYR A 1 173 ? -15.877 4.656 -0.089 1.00 94.50 173 TYR A N 1
ATOM 1291 C CA . TYR A 1 173 ? -16.043 4.327 -1.490 1.00 94.50 173 TYR A CA 1
ATOM 1292 C C . TYR A 1 173 ? -15.412 5.407 -2.361 1.00 94.50 173 TYR A C 1
ATOM 1294 O O . TYR A 1 173 ? -15.689 6.595 -2.204 1.00 94.50 173 TYR A O 1
ATOM 1302 N N . MET A 1 174 ? -14.546 4.997 -3.279 1.00 93.44 174 MET A N 1
ATOM 1303 C CA . MET A 1 174 ? -13.843 5.875 -4.203 1.00 93.44 174 MET A CA 1
ATOM 1304 C C . MET A 1 174 ? -14.403 5.672 -5.607 1.00 93.44 174 MET A C 1
ATOM 1306 O O . MET A 1 174 ? -14.136 4.654 -6.239 1.00 93.44 174 MET A O 1
ATOM 1310 N N . GLN A 1 175 ? -15.138 6.658 -6.118 1.00 91.38 175 GLN A N 1
ATOM 1311 C CA . GLN A 1 175 ? -15.630 6.622 -7.499 1.00 91.38 175 GLN A CA 1
ATOM 1312 C C . GLN A 1 175 ? -14.496 6.865 -8.487 1.00 91.38 175 GLN A C 1
ATOM 1314 O O . GLN A 1 175 ? -14.369 6.177 -9.499 1.00 91.38 175 GLN A O 1
ATOM 1319 N N . HIS A 1 176 ? -13.655 7.852 -8.184 1.00 89.00 176 HIS A N 1
ATOM 1320 C CA . HIS A 1 176 ? -12.579 8.268 -9.064 1.00 89.00 176 HIS A CA 1
ATOM 1321 C C . HIS A 1 176 ? -11.416 8.834 -8.260 1.00 89.00 176 HIS A C 1
ATOM 1323 O O . HIS A 1 176 ? -11.628 9.611 -7.333 1.00 89.00 176 HIS A O 1
ATOM 1329 N N . PHE A 1 177 ? -10.190 8.480 -8.639 1.00 91.88 177 PHE A N 1
ATOM 1330 C CA . PHE A 1 177 ? -8.973 9.045 -8.067 1.00 91.88 177 PHE A CA 1
ATOM 1331 C C . PHE A 1 177 ? -7.900 9.145 -9.142 1.00 91.88 177 PHE A C 1
ATOM 1333 O O . PHE A 1 177 ? -7.566 8.144 -9.776 1.00 91.88 177 PHE A O 1
ATOM 1340 N N . ASN A 1 178 ? -7.354 10.344 -9.318 1.00 89.75 178 ASN A N 1
ATOM 1341 C CA . ASN A 1 178 ? -6.287 10.644 -10.256 1.00 89.75 178 ASN A CA 1
ATOM 1342 C C . ASN A 1 178 ? -5.362 11.707 -9.665 1.00 89.75 178 ASN A C 1
ATOM 1344 O O . ASN A 1 178 ? -5.752 12.859 -9.476 1.00 89.75 178 ASN A O 1
ATOM 1348 N N . TRP A 1 179 ? -4.117 11.321 -9.404 1.00 89.31 179 TRP A N 1
ATOM 1349 C CA . TRP A 1 179 ? -3.097 12.190 -8.837 1.00 89.31 179 TRP A CA 1
ATOM 1350 C C . TRP A 1 179 ? -1.855 12.241 -9.738 1.00 89.31 179 TRP A C 1
ATOM 1352 O O . TRP A 1 179 ? -1.152 11.233 -9.865 1.00 89.31 179 TRP A O 1
ATOM 1362 N N . PRO A 1 180 ? -1.553 13.398 -10.357 1.00 89.31 180 PRO A N 1
ATOM 1363 C CA . PRO A 1 180 ? -0.307 13.585 -11.094 1.00 89.31 180 PRO A CA 1
ATOM 1364 C C . PRO A 1 180 ? 0.911 13.483 -10.170 1.00 89.31 180 PRO A C 1
ATOM 1366 O O . PRO A 1 180 ? 0.973 14.131 -9.120 1.00 89.31 180 PRO A O 1
ATOM 1369 N N . LEU A 1 181 ? 1.902 12.682 -10.562 1.00 84.50 181 LEU A N 1
ATOM 1370 C CA . LEU A 1 181 ? 3.092 12.437 -9.738 1.00 84.50 181 LEU A CA 1
ATOM 1371 C C . LEU A 1 181 ? 4.121 13.578 -9.803 1.00 84.50 181 LEU A C 1
ATOM 1373 O O . LEU A 1 181 ? 4.861 13.810 -8.837 1.00 84.50 181 LEU A O 1
ATOM 1377 N N . ASP A 1 182 ? 4.155 14.317 -10.914 1.00 81.50 182 ASP A N 1
ATOM 1378 C CA . ASP A 1 182 ? 5.079 15.430 -11.116 1.00 81.50 182 ASP A CA 1
ATOM 1379 C C . ASP A 1 182 ? 4.693 16.649 -10.272 1.00 81.50 182 ASP A C 1
ATOM 1381 O O . ASP A 1 182 ? 3.545 17.084 -10.251 1.00 81.50 182 ASP A O 1
ATOM 1385 N N . LYS A 1 183 ? 5.683 17.249 -9.591 1.00 74.50 183 LYS A N 1
ATOM 1386 C CA . LYS A 1 183 ? 5.465 18.381 -8.667 1.00 74.50 183 LYS A CA 1
ATOM 1387 C C . LYS A 1 183 ? 4.708 19.552 -9.303 1.00 74.50 183 LYS A C 1
ATOM 1389 O O . LYS A 1 183 ? 3.915 20.178 -8.610 1.00 74.50 183 LYS A O 1
ATOM 1394 N N . LYS A 1 184 ? 4.960 19.824 -10.588 1.00 80.00 184 LYS A N 1
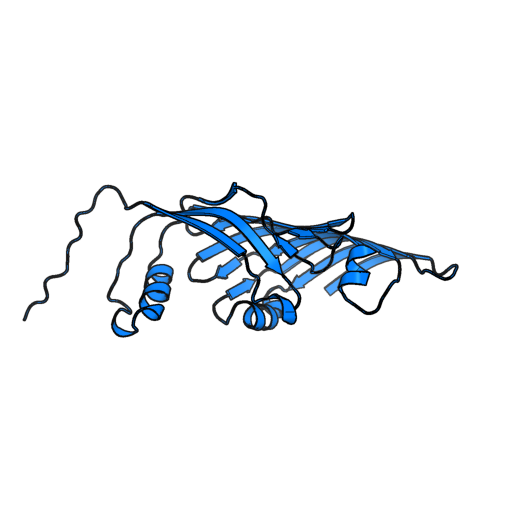ATOM 1395 C CA . LYS A 1 184 ? 4.328 20.907 -11.360 1.00 80.00 184 LYS A CA 1
ATOM 1396 C C . LYS A 1 184 ? 2.823 20.704 -11.578 1.00 80.00 184 LYS A C 1
ATOM 1398 O O . LYS A 1 184 ? 2.109 21.691 -11.675 1.00 80.00 184 LYS A O 1
ATOM 1403 N N . ASP A 1 185 ? 2.354 19.456 -11.571 1.00 78.38 185 ASP A N 1
ATOM 1404 C CA . ASP A 1 185 ? 0.977 19.094 -11.929 1.00 78.38 185 ASP A CA 1
ATOM 1405 C C . ASP A 1 185 ? 0.156 18.647 -10.705 1.00 78.38 185 ASP A C 1
ATOM 1407 O O . ASP A 1 185 ? -1.011 18.284 -10.825 1.00 78.38 185 ASP A O 1
ATOM 1411 N N . ARG A 1 186 ? 0.732 18.681 -9.492 1.00 72.56 186 ARG A N 1
ATOM 1412 C CA . ARG A 1 186 ? 0.065 18.209 -8.259 1.00 72.56 186 ARG A CA 1
ATOM 1413 C C . ARG A 1 186 ? -1.222 18.958 -7.919 1.00 72.56 186 ARG A C 1
ATOM 1415 O O . ARG A 1 186 ? -2.069 18.393 -7.233 1.00 72.56 186 ARG A O 1
ATOM 1422 N N . SER A 1 187 ? -1.367 20.202 -8.370 1.00 73.38 187 SER A N 1
ATOM 1423 C CA . SER A 1 187 ? -2.593 20.993 -8.209 1.00 73.38 187 SER A CA 1
ATOM 1424 C C . SER A 1 187 ? -3.773 20.440 -9.018 1.00 73.38 187 SER A C 1
ATOM 1426 O O . SER A 1 187 ? -4.910 20.780 -8.716 1.00 73.38 187 SER A O 1
ATOM 1428 N N . CYS A 1 188 ? -3.530 19.553 -9.990 1.00 77.44 188 CYS A N 1
ATOM 1429 C CA . CYS A 1 188 ? -4.558 18.884 -10.792 1.00 77.44 188 CYS A CA 1
ATOM 1430 C C . CYS A 1 188 ? -5.029 17.545 -10.189 1.00 77.44 188 CYS A C 1
ATOM 1432 O O . CYS A 1 188 ? -5.520 16.679 -10.912 1.00 77.44 188 CYS A O 1
ATOM 1434 N N . LEU A 1 189 ? -4.867 17.351 -8.876 1.00 83.00 189 LEU A N 1
ATOM 1435 C CA . LEU A 1 189 ? -5.452 16.222 -8.152 1.00 83.00 189 LEU A CA 1
ATOM 1436 C C . LEU A 1 189 ? -6.982 16.229 -8.318 1.00 83.00 189 LEU A C 1
ATOM 1438 O O . LEU A 1 189 ? -7.640 17.202 -7.957 1.00 83.00 189 LEU A O 1
ATOM 1442 N N . CYS A 1 190 ? -7.544 15.128 -8.815 1.00 83.06 190 CYS A N 1
ATOM 1443 C CA . CYS A 1 190 ? -8.986 14.943 -8.960 1.00 83.06 190 CYS A CA 1
ATOM 1444 C C . CYS A 1 190 ? -9.420 13.674 -8.226 1.00 83.06 190 CYS A C 1
ATOM 1446 O O . CYS A 1 190 ? -8.875 12.593 -8.465 1.00 83.06 190 CYS A O 1
ATOM 1448 N N . PHE A 1 191 ? -10.396 13.796 -7.329 1.00 88.12 191 PHE A N 1
ATOM 1449 C CA . PHE A 1 191 ? -10.972 12.656 -6.631 1.00 88.12 191 PHE A CA 1
ATOM 1450 C C . PHE A 1 191 ? -12.450 12.881 -6.325 1.00 88.12 191 PHE A C 1
ATOM 1452 O O . PHE A 1 191 ? -12.880 14.009 -6.095 1.00 88.12 191 PHE A O 1
ATOM 1459 N N . HIS A 1 192 ? -13.213 11.793 -6.293 1.00 89.50 192 HIS A N 1
ATOM 1460 C CA . HIS A 1 192 ? -14.582 11.785 -5.799 1.00 89.50 192 HIS A CA 1
ATOM 1461 C C . HIS A 1 192 ? -14.762 10.593 -4.866 1.00 89.50 192 HIS A C 1
ATOM 1463 O O . HIS A 1 192 ? -14.567 9.437 -5.253 1.00 89.50 192 HIS A O 1
ATOM 1469 N N . ILE A 1 193 ? -15.101 10.909 -3.620 1.00 88.69 193 ILE A N 1
ATOM 1470 C CA . ILE A 1 193 ? -15.151 9.970 -2.513 1.00 88.69 193 ILE A CA 1
ATOM 1471 C C . ILE A 1 193 ? -16.493 10.078 -1.796 1.00 88.69 193 ILE A C 1
ATOM 1473 O O . ILE A 1 193 ? -16.991 11.177 -1.559 1.00 88.69 193 ILE A O 1
ATOM 1477 N N . PHE A 1 194 ? -17.055 8.930 -1.439 1.00 87.81 194 PHE A N 1
ATOM 1478 C CA . PHE A 1 194 ? -18.219 8.816 -0.579 1.00 87.81 194 PHE A CA 1
ATOM 1479 C C . PHE A 1 194 ? -17.796 8.160 0.734 1.00 87.81 194 PHE A C 1
ATOM 1481 O O . PHE A 1 194 ? -17.203 7.079 0.739 1.00 87.81 194 PHE A O 1
ATOM 1488 N N . LEU A 1 195 ? -18.097 8.831 1.843 1.00 88.75 195 LEU A N 1
ATOM 1489 C CA . LEU A 1 195 ? -17.883 8.320 3.190 1.00 88.75 195 LEU A CA 1
ATOM 1490 C C . LEU A 1 195 ? -19.245 7.961 3.786 1.00 88.75 195 LEU A C 1
ATOM 1492 O O . LEU A 1 195 ? -20.044 8.845 4.089 1.00 88.75 195 LEU A O 1
ATOM 1496 N N . GLY A 1 196 ? -19.499 6.666 3.946 1.00 85.56 196 GLY A N 1
ATOM 1497 C CA . GLY A 1 196 ? -20.640 6.162 4.695 1.00 85.56 196 GLY A CA 1
ATOM 1498 C C . GLY A 1 196 ? -20.275 6.051 6.169 1.00 85.56 196 GLY A C 1
ATOM 1499 O O . GLY A 1 196 ? -19.257 5.451 6.501 1.00 85.56 196 GLY A O 1
ATOM 1500 N N . VAL A 1 197 ? -21.100 6.611 7.049 1.00 87.69 197 VAL A N 1
ATOM 1501 C CA . VAL A 1 197 ? -20.965 6.454 8.502 1.00 87.69 197 VAL A CA 1
ATOM 1502 C C . VAL A 1 197 ? -22.221 5.768 9.012 1.00 87.69 197 VAL A C 1
ATOM 1504 O O . VAL A 1 197 ? -23.331 6.239 8.758 1.00 87.69 197 VAL A O 1
ATOM 1507 N N . ARG A 1 198 ? -22.051 4.647 9.710 1.00 87.75 198 ARG A N 1
ATOM 1508 C CA . ARG A 1 198 ? -23.145 3.873 10.296 1.00 87.75 198 ARG A CA 1
ATOM 1509 C C . ARG A 1 198 ? -23.030 3.907 11.821 1.00 87.75 198 ARG A C 1
ATOM 1511 O O . ARG A 1 198 ? -22.015 3.446 12.345 1.00 87.75 198 ARG A O 1
ATOM 1518 N N . PRO A 1 199 ? -24.031 4.448 12.537 1.00 81.81 199 PRO A N 1
ATOM 1519 C CA . PRO A 1 199 ? -24.037 4.416 13.994 1.00 81.81 199 PRO A CA 1
ATOM 1520 C C . PRO A 1 199 ? -24.255 2.986 14.500 1.00 81.81 199 PRO A C 1
ATOM 1522 O O . PRO A 1 199 ? -24.855 2.156 13.812 1.00 81.81 199 PRO A O 1
ATOM 1525 N N . VAL A 1 200 ? -23.818 2.710 15.729 1.00 77.56 200 VAL A N 1
ATOM 1526 C CA . VAL A 1 200 ? -24.213 1.491 16.446 1.00 77.56 200 VAL A CA 1
ATOM 1527 C C . VAL A 1 200 ? -25.709 1.599 16.742 1.00 77.56 200 VAL A C 1
ATOM 1529 O O . VAL A 1 200 ? -26.156 2.585 17.327 1.00 77.56 200 VAL A O 1
ATOM 1532 N N . SER A 1 201 ? -26.504 0.627 16.300 1.00 58.09 201 SER A N 1
ATOM 1533 C CA . SER A 1 201 ? -27.965 0.752 16.202 1.00 58.09 201 SER A CA 1
ATOM 1534 C C . SER A 1 201 ? -28.728 0.767 17.536 1.00 58.09 201 SER A C 1
ATOM 1536 O O . SER A 1 201 ? -29.925 0.508 17.515 1.00 58.09 201 SER A O 1
ATOM 1538 N N . ASP A 1 202 ? -28.089 1.030 18.683 1.00 47.44 202 ASP A N 1
ATOM 1539 C CA . ASP A 1 202 ? -28.742 0.818 19.985 1.00 47.44 202 ASP A CA 1
ATOM 1540 C C . ASP A 1 202 ? -28.346 1.774 21.129 1.00 47.44 202 ASP A C 1
ATOM 1542 O O . ASP A 1 202 ? -28.485 1.433 22.304 1.00 47.44 202 ASP A O 1
ATOM 1546 N N . ARG A 1 203 ? -27.861 2.996 20.848 1.00 46.03 203 ARG A N 1
ATOM 1547 C CA . ARG A 1 203 ? -27.614 3.987 21.919 1.00 46.03 203 ARG A CA 1
ATOM 1548 C C . ARG A 1 203 ? -28.087 5.401 21.590 1.00 46.03 203 ARG A C 1
ATOM 1550 O O . ARG A 1 203 ? -27.600 6.055 20.675 1.00 46.03 203 ARG A O 1
ATOM 1557 N N . GLN A 1 204 ? -29.006 5.893 22.427 1.00 40.66 204 GLN A N 1
ATOM 1558 C CA . GLN A 1 204 ? -29.247 7.320 22.639 1.00 40.66 204 GLN A CA 1
ATOM 1559 C C . GLN A 1 204 ? -27.935 7.990 23.063 1.00 40.66 204 GLN A C 1
ATOM 1561 O O . GLN A 1 204 ? -27.323 7.578 24.050 1.00 40.66 204 GLN A O 1
ATOM 1566 N N . PHE A 1 205 ? -27.539 9.046 22.350 1.00 37.72 205 PHE A N 1
ATOM 1567 C CA . PHE A 1 205 ? -26.496 9.974 22.780 1.00 37.72 205 PHE A CA 1
ATOM 1568 C C . PHE A 1 205 ? -26.807 10.465 24.204 1.00 37.72 205 PHE A C 1
ATOM 1570 O O . PHE A 1 205 ? -27.677 11.314 24.397 1.00 37.72 205 PHE A O 1
ATOM 1577 N N . ARG A 1 206 ? -26.112 9.936 25.219 1.00 37.00 206 ARG A N 1
ATOM 1578 C CA . ARG A 1 206 ? -26.072 10.562 26.543 1.00 37.00 206 ARG A CA 1
ATOM 1579 C C . ARG A 1 206 ? -25.034 11.670 26.479 1.00 37.00 206 ARG A C 1
ATOM 1581 O O . ARG A 1 206 ? -23.841 11.413 26.600 1.00 37.00 206 ARG A O 1
ATOM 1588 N N . TYR A 1 207 ? -25.495 12.897 26.268 1.00 38.50 207 TYR A N 1
ATOM 1589 C CA . TYR A 1 207 ? -24.701 14.061 26.635 1.00 38.50 207 TYR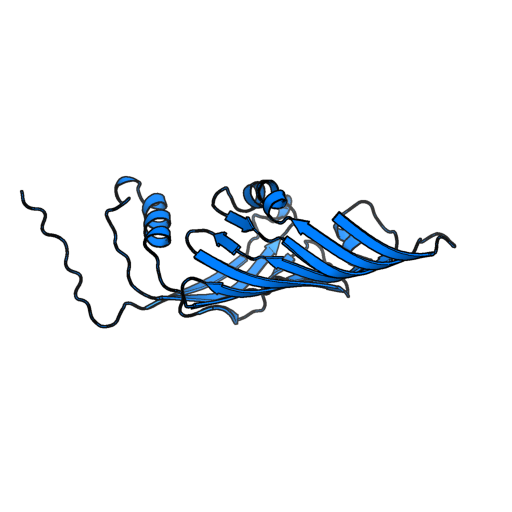 A CA 1
ATOM 1590 C C . TYR A 1 207 ? -24.445 13.982 28.142 1.00 38.50 207 TYR A C 1
ATOM 1592 O O . TYR A 1 207 ? -25.386 13.864 28.924 1.00 38.50 207 TYR A O 1
ATOM 1600 N N . GLY A 1 208 ? -23.172 13.971 28.535 1.00 37.28 208 GLY A N 1
ATOM 1601 C CA . GLY A 1 208 ? -22.792 14.111 29.933 1.00 37.28 208 GLY A CA 1
ATOM 1602 C C . GLY A 1 208 ? -23.266 15.468 30.436 1.00 37.28 208 GLY A C 1
ATOM 1603 O O . GLY A 1 208 ? -22.909 16.497 29.863 1.00 37.28 208 GLY A O 1
ATOM 1604 N N . ASP A 1 209 ? -24.094 15.454 31.477 1.00 35.00 209 ASP A N 1
ATOM 1605 C CA . ASP A 1 209 ? -24.491 16.651 32.204 1.00 35.00 209 ASP A CA 1
ATOM 1606 C C . ASP A 1 209 ? -23.238 17.390 32.688 1.00 35.00 209 ASP A C 1
ATOM 1608 O O . ASP A 1 209 ? -22.453 16.874 33.486 1.00 35.00 209 ASP A O 1
ATOM 1612 N N . CYS A 1 210 ? -23.063 18.629 32.231 1.00 31.61 210 CYS A N 1
ATOM 1613 C CA . CYS A 1 210 ? -22.216 19.582 32.929 1.00 31.61 210 CYS A CA 1
ATOM 1614 C C . CYS A 1 210 ? -22.915 19.950 34.242 1.00 31.61 210 CYS A C 1
ATOM 1616 O O . CYS A 1 210 ? -23.781 20.826 34.274 1.00 31.61 210 CYS A O 1
ATOM 1618 N N . THR A 1 211 ? -22.544 19.292 35.338 1.00 38.41 211 THR A N 1
ATOM 1619 C CA . THR A 1 211 ? -22.808 19.828 36.675 1.00 38.41 211 THR A CA 1
ATOM 1620 C C . THR A 1 211 ? -22.046 21.142 36.848 1.00 38.41 211 THR A C 1
ATOM 1622 O O . THR A 1 211 ? -20.846 21.199 36.578 1.00 38.41 211 THR A O 1
ATOM 1625 N N . ARG A 1 212 ? -22.802 22.180 37.231 1.00 37.78 212 ARG A N 1
ATOM 1626 C CA . ARG A 1 212 ? -22.361 23.553 37.525 1.00 37.78 212 ARG A CA 1
ATOM 1627 C C . ARG A 1 212 ? -21.249 23.628 38.561 1.00 37.78 212 ARG A C 1
ATOM 1629 O O . ARG A 1 212 ? -21.293 22.823 39.516 1.00 37.78 212 ARG A O 1
#

pLDDT: mean 83.86, std 13.08, range [31.61, 96.75]